Protein AF-A0A3D2X7X8-F1 (afdb_monomer)

Mean predicted aligned error: 15.93 Å

Radius of gyration: 35.83 Å; Cα contacts (8 Å, |Δi|>4): 219; chains: 1; bounding box: 96×88×86 Å

Organism: NCBI:txid66219

Sequence (261 aa):
MEHEVKQRLRQLGERILKNSSNELYLSMRFLDVPLSELNYELRMSSFYMGTDGSTIYYNPRFVIEKFAYDSVYVNRSYLHMLLHSIFRHMYLREERDEEKWNLACDIAVEYIIDGLDNKATKRLVSSRREELYERLSKELKVFTAEGIYHLLQINWLTEREIVQYSTEFLVCDHQFWNFGISKNKVKDSEDSNQEEKHDPSNKNEQADKEKSSKEQSRENQTGEEKQDRDKQETEKGNKDKGNNQEGNNETREDKTGEENS

Secondary structure (DSSP, 8-state):
-HHHHHHHHHHHHHHHHHHHHHHHHHH-GGGHHHHHH-EEEE-SS-SSEEE-SSEEEE-HHHHHHHHHH-HHHHHHHHHHHHHHHHTTTTTS-TTS-HHHHHHHHHHHHHHHHHH---TTT--PPPHHHHHHHHHHHHH-SS--HHHHHHHHHTTSS-HHHHHHHHHHH--S-GGGG--S--S-SSSSSS-----PPPP--------------------------------------------------------------

Structure (mmCIF, N/CA/C/O backbone):
data_AF-A0A3D2X7X8-F1
#
_entry.id   AF-A0A3D2X7X8-F1
#
loop_
_atom_site.group_PDB
_atom_site.id
_atom_site.type_symbol
_atom_site.label_atom_id
_atom_site.label_alt_id
_atom_site.label_comp_id
_atom_site.label_asym_id
_atom_site.label_entity_id
_atom_site.label_seq_id
_atom_site.pdbx_PDB_ins_code
_atom_site.Cartn_x
_atom_site.Cartn_y
_atom_site.Cartn_z
_atom_site.occupancy
_atom_site.B_iso_or_equiv
_atom_site.auth_seq_id
_atom_site.auth_comp_id
_atom_site.auth_asym_id
_atom_site.auth_atom_id
_atom_site.pdbx_PDB_model_num
ATOM 1 N N . MET A 1 1 ? -2.431 -2.436 34.984 1.00 68.12 1 MET A N 1
ATOM 2 C CA . MET A 1 1 ? -2.512 -1.186 34.198 1.00 68.12 1 MET A CA 1
ATOM 3 C C . MET A 1 1 ? -1.977 -1.385 32.781 1.00 68.12 1 MET A C 1
ATOM 5 O O . MET A 1 1 ? -2.749 -1.250 31.847 1.00 68.12 1 MET A O 1
ATOM 9 N N . GLU A 1 2 ? -0.719 -1.799 32.593 1.00 79.31 2 GLU A N 1
ATOM 10 C CA . GLU A 1 2 ? -0.120 -1.982 31.254 1.00 79.31 2 GLU A CA 1
ATOM 11 C C . GLU A 1 2 ? -0.852 -3.011 30.370 1.00 79.31 2 GLU A C 1
ATOM 13 O O . GLU A 1 2 ? -1.182 -2.725 29.220 1.00 79.31 2 GLU A O 1
ATOM 18 N N . HIS A 1 3 ? -1.203 -4.178 30.926 1.00 84.94 3 HIS A N 1
ATOM 19 C CA . HIS A 1 3 ? -1.980 -5.191 30.201 1.00 84.94 3 HIS A CA 1
ATOM 20 C C . HIS A 1 3 ? -3.352 -4.660 29.756 1.00 84.94 3 HIS A C 1
ATOM 22 O O . HIS A 1 3 ? -3.788 -4.913 28.640 1.00 84.94 3 HIS A O 1
ATOM 28 N N . GLU A 1 4 ? -4.016 -3.869 30.598 1.00 91.94 4 GLU A N 1
ATOM 29 C CA . GLU A 1 4 ? -5.322 -3.284 30.287 1.00 91.94 4 GLU A CA 1
ATOM 30 C C . GLU A 1 4 ? -5.229 -2.245 29.163 1.00 91.94 4 GLU A C 1
ATOM 32 O O . GLU A 1 4 ? -6.029 -2.268 28.230 1.00 91.94 4 GLU A O 1
ATOM 37 N N . VAL A 1 5 ? -4.211 -1.379 29.201 1.00 91.62 5 VAL A N 1
ATOM 38 C CA . VAL A 1 5 ? -3.943 -0.405 28.132 1.00 91.62 5 VAL A CA 1
ATOM 39 C C . VAL A 1 5 ? -3.668 -1.124 26.811 1.00 91.62 5 VAL A C 1
ATOM 41 O O . VAL A 1 5 ? -4.259 -0.776 25.791 1.00 91.62 5 VAL A O 1
ATOM 44 N N . LYS A 1 6 ? -2.839 -2.176 26.826 1.00 91.62 6 LYS A N 1
ATOM 45 C CA . LYS A 1 6 ? -2.541 -2.978 25.632 1.00 91.62 6 LYS A CA 1
ATOM 46 C C . LYS A 1 6 ? -3.797 -3.626 25.041 1.00 91.62 6 LYS A C 1
ATOM 48 O O . LYS A 1 6 ? -3.963 -3.605 23.824 1.00 91.62 6 LYS A O 1
ATOM 53 N N . GLN A 1 7 ? -4.692 -4.156 25.877 1.00 94.31 7 GLN A N 1
ATOM 54 C CA . GLN A 1 7 ? -5.962 -4.729 25.415 1.00 94.31 7 GLN A CA 1
ATOM 55 C C . GLN A 1 7 ? -6.891 -3.668 24.816 1.00 94.31 7 GLN A C 1
ATOM 57 O O . GLN A 1 7 ? -7.462 -3.892 23.752 1.00 94.31 7 GLN A O 1
ATOM 62 N N . ARG A 1 8 ? -6.994 -2.483 25.431 1.00 95.12 8 ARG A N 1
ATOM 63 C CA . ARG A 1 8 ? -7.783 -1.370 24.874 1.00 95.12 8 ARG A CA 1
ATOM 64 C C . ARG A 1 8 ? -7.244 -0.907 23.518 1.00 95.12 8 ARG A C 1
ATOM 66 O O . ARG A 1 8 ? -8.025 -0.703 22.594 1.00 95.12 8 ARG A O 1
ATOM 73 N N . LEU A 1 9 ? -5.922 -0.780 23.383 1.00 95.69 9 LEU A N 1
ATOM 74 C CA . LEU A 1 9 ? -5.274 -0.421 22.116 1.00 95.69 9 LEU A CA 1
ATOM 75 C C . LEU A 1 9 ? -5.498 -1.484 21.038 1.00 95.69 9 LEU A C 1
ATOM 77 O O . LEU A 1 9 ? -5.767 -1.135 19.889 1.00 95.69 9 LEU A O 1
ATOM 81 N N . ARG A 1 10 ? -5.435 -2.769 21.411 1.00 96.25 10 ARG A N 1
ATOM 82 C CA . ARG A 1 10 ? -5.761 -3.877 20.510 1.00 96.25 10 ARG A CA 1
ATOM 83 C C . ARG A 1 10 ? -7.191 -3.748 19.990 1.00 96.25 10 ARG A C 1
ATOM 85 O O . ARG A 1 10 ? -7.372 -3.607 18.787 1.00 96.25 10 ARG A O 1
ATOM 92 N N . GLN A 1 11 ? -8.166 -3.698 20.897 1.00 96.25 11 GLN A N 1
ATOM 93 C CA . GLN A 1 11 ? -9.588 -3.595 20.559 1.00 96.25 11 GLN A CA 1
ATOM 94 C C . GLN A 1 11 ? -9.891 -2.373 19.688 1.00 96.25 11 GLN A C 1
ATOM 96 O O . GLN A 1 11 ? -10.656 -2.471 18.733 1.00 96.25 11 GLN A O 1
ATOM 101 N N . LEU A 1 12 ? -9.306 -1.214 20.000 1.00 96.69 12 LEU A N 1
ATOM 102 C CA . LEU A 1 12 ? -9.518 -0.003 19.213 1.00 96.69 12 LEU A CA 1
ATOM 103 C C . LEU A 1 12 ? -8.926 -0.132 17.804 1.00 96.69 12 LEU A C 1
ATOM 105 O O . LEU A 1 12 ? -9.613 0.179 16.834 1.00 96.69 12 LEU A O 1
ATOM 109 N N . GLY A 1 13 ? -7.694 -0.630 17.682 1.00 96.81 13 GLY A N 1
ATOM 110 C CA . GLY A 1 13 ? -7.062 -0.848 16.381 1.00 96.81 13 GLY A CA 1
ATOM 111 C C . GLY A 1 13 ? -7.809 -1.868 15.521 1.00 96.81 13 GLY A C 1
ATOM 112 O O . GLY A 1 13 ? -8.082 -1.594 14.358 1.00 96.81 13 GLY A O 1
ATOM 113 N N . GLU A 1 14 ? -8.233 -2.995 16.098 1.00 96.81 14 GLU A N 1
ATOM 114 C CA . GLU A 1 14 ? -9.030 -4.010 15.392 1.00 96.81 14 GLU A CA 1
ATOM 115 C C . GLU A 1 14 ? -10.388 -3.457 14.943 1.00 96.81 14 GLU A C 1
ATOM 117 O O . GLU A 1 14 ? -10.832 -3.737 13.831 1.00 96.81 14 GLU A O 1
ATOM 122 N N . ARG A 1 15 ? -11.042 -2.623 15.764 1.00 97.56 15 ARG A N 1
ATOM 123 C CA . ARG A 1 15 ? -12.291 -1.949 15.377 1.00 97.56 15 ARG A CA 1
ATOM 124 C C . ARG A 1 15 ? -12.091 -0.990 14.209 1.00 97.56 15 ARG A C 1
ATOM 126 O O . ARG A 1 15 ? -12.950 -0.945 13.332 1.00 97.56 15 ARG A O 1
ATOM 133 N N . ILE A 1 16 ? -10.986 -0.244 14.194 1.00 98.06 16 ILE A N 1
ATOM 134 C CA . ILE A 1 16 ? -10.634 0.642 13.080 1.00 98.06 16 ILE A CA 1
ATOM 135 C C . ILE A 1 16 ? -10.377 -0.180 11.811 1.00 98.06 16 ILE A C 1
ATOM 137 O O . ILE A 1 16 ? -10.998 0.080 10.787 1.00 98.06 16 ILE A O 1
ATOM 141 N N . LEU A 1 17 ? -9.543 -1.221 11.883 1.00 97.31 17 LEU A N 1
ATOM 142 C CA . LEU A 1 17 ? -9.256 -2.088 10.735 1.00 97.31 17 LEU A CA 1
ATOM 143 C C . LEU A 1 17 ? -10.516 -2.779 10.207 1.00 97.31 17 LEU A C 1
ATOM 145 O O . LEU A 1 17 ? -10.712 -2.866 8.996 1.00 97.31 17 LEU A O 1
ATOM 149 N N . LYS A 1 18 ? -11.417 -3.205 11.101 1.00 96.19 18 LYS A N 1
ATOM 150 C CA . LYS A 1 18 ? -12.706 -3.774 10.703 1.00 96.19 18 LYS A CA 1
ATOM 151 C C . LYS A 1 18 ? -13.605 -2.739 10.030 1.00 96.19 18 LYS A C 1
ATOM 153 O O . LYS A 1 18 ? -14.311 -3.079 9.085 1.00 96.19 18 LYS A O 1
ATOM 158 N N . ASN A 1 19 ? -13.586 -1.490 10.493 1.00 96.50 19 ASN A N 1
ATOM 159 C CA . ASN A 1 19 ? -14.302 -0.400 9.838 1.00 96.50 19 ASN A CA 1
ATOM 160 C C . ASN A 1 19 ? -13.762 -0.157 8.420 1.00 96.50 19 ASN A C 1
ATOM 162 O O . ASN A 1 19 ? -14.559 -0.150 7.486 1.00 96.50 19 ASN A O 1
ATOM 166 N N . SER A 1 20 ? -12.438 -0.096 8.253 1.00 96.25 20 SER A N 1
ATOM 167 C CA . SER A 1 20 ? -11.798 0.011 6.939 1.00 96.25 20 SER A CA 1
ATOM 168 C C . SER A 1 20 ? -12.143 -1.159 6.019 1.00 96.25 20 SER A C 1
ATOM 170 O O . SER A 1 20 ? -12.560 -0.945 4.885 1.00 96.25 20 SER A O 1
ATOM 172 N N . SER A 1 21 ? -12.058 -2.398 6.513 1.00 95.38 21 SER A N 1
ATOM 173 C CA . SER A 1 21 ? -12.467 -3.602 5.774 1.00 95.38 21 SER A CA 1
ATOM 174 C C . SER A 1 21 ? -13.931 -3.515 5.311 1.00 95.38 21 SER A C 1
ATOM 176 O O . SER A 1 21 ? -14.229 -3.782 4.148 1.00 95.38 21 SER A O 1
ATOM 178 N N . ASN A 1 22 ? -14.843 -3.060 6.177 1.00 94.50 22 ASN A N 1
ATOM 179 C CA . ASN A 1 22 ? -16.256 -2.898 5.829 1.00 94.50 22 ASN A CA 1
ATOM 180 C C . ASN A 1 22 ? -16.486 -1.791 4.782 1.00 94.50 22 ASN A C 1
ATOM 182 O O . ASN A 1 22 ? -17.305 -1.965 3.883 1.00 94.50 22 ASN A O 1
ATOM 186 N N . GLU A 1 23 ? -15.793 -0.655 4.881 1.00 95.19 23 GLU A N 1
ATOM 187 C CA . GLU A 1 23 ? -15.917 0.444 3.915 1.00 95.19 23 GLU A CA 1
ATOM 188 C C . GLU A 1 23 ? -15.377 0.045 2.531 1.00 95.19 23 GLU A C 1
ATOM 190 O O . GLU A 1 23 ? -16.010 0.298 1.500 1.00 95.19 23 GLU A O 1
ATOM 195 N N . LEU A 1 24 ? -14.244 -0.664 2.503 1.00 95.44 24 LEU A N 1
ATOM 196 C CA . LEU A 1 24 ? -13.698 -1.255 1.283 1.00 95.44 24 LEU A CA 1
ATOM 197 C C . LEU A 1 24 ? -14.658 -2.292 0.692 1.00 95.44 24 LEU A C 1
ATOM 199 O O . LEU A 1 24 ? -14.912 -2.256 -0.505 1.00 95.44 24 LEU A O 1
ATOM 203 N N . TYR A 1 25 ? -15.265 -3.152 1.512 1.00 92.81 25 TYR A N 1
ATOM 204 C CA . TYR A 1 25 ? -16.262 -4.126 1.056 1.00 92.81 25 TYR A CA 1
ATOM 205 C C . TYR A 1 25 ? -17.484 -3.457 0.409 1.00 92.81 25 TYR A C 1
ATOM 207 O O . TYR A 1 25 ? -17.938 -3.881 -0.655 1.00 92.81 25 TYR A O 1
ATOM 215 N N . LEU A 1 26 ? -18.009 -2.388 1.019 1.00 91.56 26 LEU A N 1
ATOM 216 C CA . LEU A 1 26 ? -19.158 -1.653 0.480 1.00 91.56 26 LEU A CA 1
ATOM 217 C C . LEU A 1 26 ? -18.834 -0.941 -0.838 1.00 91.56 26 LEU A C 1
ATOM 219 O O . LEU A 1 26 ? -19.711 -0.806 -1.690 1.00 91.56 26 LEU A O 1
ATOM 223 N N . SER A 1 27 ? -17.592 -0.488 -1.006 1.00 89.81 27 SER A N 1
ATOM 224 C CA . SER A 1 27 ? -17.158 0.248 -2.195 1.00 89.81 27 SER A CA 1
ATOM 225 C C . SER A 1 27 ? -16.590 -0.649 -3.307 1.00 89.81 27 SER A C 1
ATOM 227 O O . SER A 1 27 ? -16.622 -0.265 -4.473 1.00 89.81 27 SER A O 1
ATOM 229 N N . MET A 1 28 ? -16.113 -1.854 -2.975 1.00 91.06 28 MET A N 1
ATOM 230 C CA . MET A 1 28 ? -15.473 -2.819 -3.881 1.00 91.06 28 MET A CA 1
ATOM 231 C C . MET A 1 28 ? -15.922 -4.246 -3.552 1.00 91.06 28 MET A C 1
ATOM 233 O O . MET A 1 28 ? -15.158 -5.075 -3.061 1.00 91.06 28 MET A O 1
ATOM 237 N N . ARG A 1 29 ? -17.185 -4.555 -3.859 1.00 85.94 29 ARG A N 1
ATOM 238 C CA . ARG A 1 29 ? -17.828 -5.827 -3.483 1.00 85.94 29 ARG A CA 1
ATOM 239 C C . ARG A 1 29 ? -17.122 -7.090 -4.001 1.00 85.94 29 ARG A C 1
ATOM 241 O O . ARG A 1 29 ? -17.288 -8.148 -3.415 1.00 85.94 29 ARG A O 1
ATOM 248 N N . PHE A 1 30 ? -16.338 -6.992 -5.073 1.00 86.75 30 PHE A N 1
ATOM 249 C CA . PHE A 1 30 ? -15.564 -8.115 -5.620 1.00 86.75 30 PHE A CA 1
ATOM 250 C C . PHE A 1 30 ? -14.356 -8.520 -4.753 1.00 86.75 30 PHE A C 1
ATOM 252 O O . PHE A 1 30 ? -13.712 -9.522 -5.046 1.00 86.75 30 PHE A O 1
ATOM 259 N N . LEU A 1 31 ? -14.032 -7.749 -3.708 1.00 88.75 31 LEU A N 1
ATOM 260 C CA . LEU A 1 31 ? -12.978 -8.058 -2.738 1.00 88.75 31 LEU A CA 1
ATOM 261 C C . LEU A 1 31 ? -13.525 -8.727 -1.465 1.00 88.75 31 LEU A C 1
ATOM 263 O O . LEU A 1 31 ? -12.828 -8.777 -0.458 1.00 88.75 31 LEU A O 1
ATOM 267 N N . ASP A 1 32 ? -14.758 -9.231 -1.474 1.00 84.31 32 ASP A N 1
ATOM 268 C CA . ASP A 1 32 ? -15.435 -9.769 -0.290 1.00 84.31 32 ASP A CA 1
ATOM 269 C C . ASP A 1 32 ? -14.688 -10.915 0.402 1.00 84.31 32 ASP A C 1
ATOM 271 O O . ASP A 1 32 ? -14.416 -10.833 1.601 1.00 84.31 32 ASP A O 1
ATOM 275 N N . VAL A 1 33 ? -14.312 -11.942 -0.357 1.00 85.88 33 VAL A N 1
ATOM 276 C CA . VAL A 1 33 ? -13.530 -13.079 0.128 1.00 85.88 33 VAL A CA 1
ATOM 277 C C . VAL A 1 33 ? -12.173 -12.610 0.661 1.00 85.88 33 VAL A C 1
ATOM 279 O O . VAL A 1 33 ? -11.939 -12.791 1.858 1.00 85.88 33 VAL A O 1
ATOM 282 N N . PRO A 1 34 ? -11.305 -11.936 -0.124 1.00 84.81 34 PRO A N 1
ATOM 283 C CA . PRO A 1 34 ? -9.969 -11.588 0.357 1.00 84.81 34 PRO A CA 1
ATOM 284 C C . PRO A 1 34 ? -9.989 -10.591 1.533 1.00 84.81 34 PRO A C 1
ATOM 286 O O . PRO A 1 34 ? -9.147 -10.682 2.423 1.00 84.81 34 PRO A O 1
ATOM 289 N N . LEU A 1 35 ? -10.972 -9.683 1.621 1.00 84.75 35 LEU A N 1
ATOM 290 C CA . LEU A 1 35 ? -11.136 -8.792 2.783 1.00 84.75 35 LEU A CA 1
ATOM 291 C C . LEU A 1 35 ? -11.503 -9.541 4.076 1.00 84.75 35 LEU A C 1
ATOM 293 O O . LEU A 1 35 ? -11.280 -9.014 5.168 1.00 84.75 35 LEU A O 1
ATOM 297 N N . SER A 1 36 ? -12.104 -10.729 3.967 1.00 82.00 36 SER A N 1
ATOM 298 C CA . SER A 1 36 ? -12.557 -11.526 5.111 1.00 82.00 36 SER A CA 1
ATOM 299 C C . SER A 1 36 ? -11.486 -12.457 5.690 1.00 82.00 36 SER A C 1
ATOM 301 O O . SER A 1 36 ? -11.636 -12.907 6.824 1.00 82.00 36 SER A O 1
ATOM 303 N N . GLU A 1 37 ? -10.408 -12.713 4.946 1.00 86.62 37 GLU A N 1
ATOM 304 C CA . GLU A 1 37 ? -9.380 -13.700 5.306 1.00 86.62 37 GLU A CA 1
ATOM 305 C C . GLU A 1 37 ? -8.231 -13.122 6.148 1.00 86.62 37 GLU A C 1
ATOM 307 O O . GLU A 1 37 ? -7.510 -13.875 6.805 1.00 86.62 37 GLU A O 1
ATOM 312 N N . LEU A 1 38 ? -8.060 -11.795 6.169 1.00 90.00 38 LEU A N 1
ATOM 313 C CA . LEU A 1 38 ? -6.944 -11.161 6.873 1.00 90.00 38 LEU A CA 1
ATOM 314 C C . LEU A 1 38 ? -7.173 -11.084 8.388 1.00 90.00 38 LEU A C 1
ATOM 316 O O . LEU A 1 38 ? -8.102 -10.429 8.869 1.00 90.00 38 LEU A O 1
ATOM 320 N N . ASN A 1 39 ? -6.253 -11.682 9.144 1.00 94.62 39 ASN A N 1
ATOM 321 C CA . ASN A 1 39 ? -6.178 -11.557 10.600 1.00 94.62 39 ASN A CA 1
ATOM 322 C C . ASN A 1 39 ? -5.530 -10.231 11.009 1.00 94.62 39 ASN A C 1
ATOM 324 O O . ASN A 1 39 ? -4.821 -9.613 10.218 1.00 94.62 39 ASN A O 1
ATOM 328 N N . TYR A 1 40 ? -5.717 -9.802 12.259 1.00 96.50 40 TYR A N 1
ATOM 329 C CA . TYR A 1 40 ? -5.083 -8.592 12.791 1.00 96.50 40 TYR A CA 1
ATOM 330 C C . TYR A 1 40 ? -4.183 -8.934 13.971 1.00 96.50 40 TYR A C 1
ATOM 332 O O . TYR A 1 40 ? -4.598 -9.629 14.898 1.00 96.50 40 TYR A O 1
ATOM 340 N N . GLU A 1 41 ? -2.965 -8.395 13.977 1.00 95.94 41 GLU A N 1
ATOM 341 C CA . GLU A 1 41 ? -2.061 -8.563 15.104 1.00 95.94 41 GLU A CA 1
ATOM 342 C C . GLU A 1 41 ? -1.351 -7.263 15.492 1.00 95.94 41 GLU A C 1
ATOM 344 O O . GLU A 1 41 ? -0.668 -6.607 14.707 1.00 95.94 41 GLU A O 1
ATOM 349 N N . LEU A 1 42 ? -1.484 -6.904 16.769 1.00 95.12 42 LEU A N 1
ATOM 350 C CA . LEU A 1 42 ? -0.837 -5.728 17.335 1.00 95.12 42 LEU A CA 1
ATOM 351 C C . LEU A 1 42 ? 0.695 -5.898 17.357 1.00 95.12 42 LEU A C 1
ATOM 353 O O . LEU A 1 42 ? 1.226 -6.851 17.941 1.00 95.12 42 LEU A O 1
ATOM 357 N N . ARG A 1 43 ? 1.413 -4.917 16.799 1.00 94.44 43 ARG A N 1
ATOM 358 C CA . ARG A 1 43 ? 2.882 -4.808 16.799 1.00 94.44 43 ARG A CA 1
ATOM 359 C C . ARG A 1 43 ? 3.315 -3.412 17.240 1.00 94.44 43 ARG A C 1
ATOM 361 O O . ARG A 1 43 ? 3.197 -2.450 16.495 1.00 94.44 43 ARG A O 1
ATOM 368 N N . MET A 1 44 ? 3.861 -3.306 18.452 1.00 88.88 44 MET A N 1
ATOM 369 C CA . MET A 1 44 ? 4.371 -2.025 18.974 1.00 88.88 44 MET A CA 1
ATOM 370 C C . MET A 1 44 ? 5.739 -1.633 18.400 1.00 88.88 44 MET A C 1
ATOM 372 O O . MET A 1 44 ? 6.120 -0.473 18.497 1.00 88.88 44 MET A O 1
ATOM 376 N N . SER A 1 45 ? 6.487 -2.593 17.849 1.00 87.38 45 SER A N 1
ATOM 377 C CA . SER A 1 45 ? 7.856 -2.396 17.357 1.00 87.38 45 SER A CA 1
ATOM 378 C C . SER A 1 45 ? 7.940 -1.817 15.943 1.00 87.38 45 SER A C 1
ATOM 380 O O . SER A 1 45 ? 8.988 -1.298 15.580 1.00 87.38 45 SER A O 1
ATOM 382 N N . SER A 1 46 ? 6.869 -1.909 15.148 1.00 86.69 46 SER A N 1
ATOM 383 C CA . SER A 1 46 ? 6.789 -1.262 13.831 1.00 86.69 46 SER A CA 1
ATOM 384 C C . SER A 1 46 ? 6.235 0.152 13.985 1.00 86.69 46 SER A C 1
ATOM 386 O O . SER A 1 46 ? 5.465 0.415 14.907 1.00 86.69 46 SER A O 1
ATOM 388 N N . PHE A 1 47 ? 6.607 1.064 13.092 1.00 87.00 47 PHE A N 1
ATOM 389 C CA . PHE A 1 47 ? 6.031 2.411 13.033 1.00 87.00 47 PHE A CA 1
ATOM 390 C C . PHE A 1 47 ? 4.778 2.495 12.150 1.00 87.00 47 PHE A C 1
ATOM 392 O O . PHE A 1 47 ? 4.031 3.464 12.263 1.00 87.00 47 PHE A O 1
ATOM 399 N N . TYR A 1 48 ? 4.532 1.488 11.310 1.00 90.88 48 TYR A N 1
ATOM 400 C CA . TYR A 1 48 ? 3.490 1.488 10.283 1.00 90.88 48 TYR A CA 1
ATOM 401 C C . TYR A 1 48 ? 2.574 0.260 10.423 1.00 90.88 48 TYR A C 1
ATOM 403 O O . TYR A 1 48 ? 2.597 -0.464 11.424 1.00 90.88 48 TYR A O 1
ATOM 411 N N . MET A 1 49 ? 1.712 0.059 9.428 1.00 95.88 49 MET A N 1
ATOM 412 C CA . MET A 1 49 ? 1.066 -1.228 9.183 1.00 95.88 49 MET A CA 1
ATOM 413 C C . MET A 1 49 ? 1.886 -2.031 8.178 1.00 95.88 49 MET A C 1
ATOM 415 O O . MET A 1 49 ? 2.547 -1.443 7.333 1.00 95.88 49 MET A O 1
ATOM 419 N N . GLY A 1 50 ? 1.807 -3.353 8.228 1.00 95.75 50 GLY A N 1
ATOM 420 C CA . GLY A 1 50 ? 2.395 -4.239 7.229 1.00 95.75 50 GLY A CA 1
ATOM 421 C C . GLY A 1 50 ? 1.678 -5.580 7.201 1.00 95.75 50 GLY A C 1
ATOM 422 O O . GLY A 1 50 ? 0.805 -5.844 8.029 1.00 95.75 50 GLY A O 1
ATOM 423 N N . THR A 1 51 ? 2.020 -6.435 6.244 1.00 95.50 51 THR A N 1
ATOM 424 C CA . THR A 1 51 ? 1.356 -7.733 6.096 1.00 95.50 51 THR A CA 1
ATOM 425 C C . THR A 1 51 ? 2.305 -8.825 5.635 1.00 95.50 51 THR A C 1
ATOM 427 O O . THR A 1 51 ? 3.266 -8.560 4.920 1.00 95.50 51 THR A O 1
ATOM 430 N N . ASP A 1 52 ? 2.002 -10.056 6.033 1.00 93.88 52 ASP A N 1
ATOM 431 C CA . ASP A 1 52 ? 2.619 -11.290 5.542 1.00 93.88 52 ASP A CA 1
ATOM 432 C C . ASP A 1 52 ? 1.714 -12.043 4.538 1.00 93.88 52 ASP A C 1
ATOM 434 O O . ASP A 1 52 ? 1.955 -13.203 4.210 1.00 93.88 52 ASP A O 1
ATOM 438 N N . GLY A 1 53 ? 0.645 -11.402 4.064 1.00 92.00 53 GLY A N 1
ATOM 439 C CA . GLY A 1 53 ? -0.318 -11.999 3.141 1.00 92.00 53 GLY A CA 1
ATOM 440 C C . GLY A 1 53 ? -1.511 -12.671 3.821 1.00 92.00 53 GLY A C 1
ATOM 441 O O . GLY A 1 53 ? -2.515 -12.919 3.164 1.00 92.00 53 GLY A O 1
ATOM 442 N N . SER A 1 54 ? -1.428 -12.957 5.125 1.00 92.06 54 SER A N 1
ATOM 443 C CA . SER A 1 54 ? -2.508 -13.582 5.914 1.00 92.06 54 SER A CA 1
ATOM 444 C C . SER A 1 54 ? -2.907 -12.759 7.143 1.00 92.06 54 SER A C 1
ATOM 446 O O . SER A 1 54 ? -4.031 -12.857 7.637 1.00 92.06 54 SER A O 1
ATOM 448 N N . THR A 1 55 ? -1.988 -11.945 7.654 1.00 95.00 55 THR A N 1
ATOM 449 C CA . THR A 1 55 ? -2.154 -11.115 8.844 1.00 95.00 55 THR A CA 1
ATOM 450 C C . THR A 1 55 ? -1.729 -9.688 8.529 1.00 95.00 55 THR A C 1
ATOM 452 O O . THR A 1 55 ? -0.685 -9.451 7.922 1.00 95.00 55 THR A O 1
ATOM 455 N N . ILE A 1 56 ? -2.532 -8.717 8.959 1.00 96.38 56 ILE A N 1
ATOM 456 C CA . ILE A 1 56 ? -2.136 -7.315 9.059 1.00 96.38 56 ILE A CA 1
ATOM 457 C C . ILE A 1 56 ? -1.530 -7.099 10.441 1.00 96.38 56 ILE A C 1
ATOM 459 O O . ILE A 1 56 ? -2.201 -7.166 11.475 1.00 96.38 56 ILE A O 1
ATOM 463 N N . TYR A 1 57 ? -0.247 -6.786 10.435 1.00 96.69 57 TYR A N 1
ATOM 464 C CA . TYR A 1 57 ? 0.490 -6.311 11.584 1.00 96.69 57 TYR A CA 1
ATOM 465 C C . TYR A 1 57 ? 0.332 -4.804 11.685 1.00 96.69 57 TYR A C 1
ATOM 467 O O . TYR A 1 57 ? 0.583 -4.088 10.717 1.00 96.69 57 TYR A O 1
ATOM 475 N N . TYR A 1 58 ? -0.071 -4.300 12.846 1.00 97.06 58 TYR A N 1
ATOM 476 C CA . TYR A 1 58 ? -0.331 -2.872 12.984 1.00 97.06 58 TYR A CA 1
ATOM 477 C C . TYR A 1 58 ? 0.228 -2.286 14.273 1.00 97.06 58 TYR A C 1
ATOM 479 O O . TYR A 1 58 ? 0.082 -2.849 15.365 1.00 97.06 58 TYR A O 1
ATOM 487 N N . ASN A 1 59 ? 0.806 -1.092 14.150 1.00 95.69 59 ASN A N 1
ATOM 488 C CA . ASN A 1 59 ? 1.025 -0.226 15.293 1.00 95.69 59 ASN A CA 1
ATOM 489 C C . ASN A 1 59 ? -0.286 0.504 15.648 1.00 95.69 59 ASN A C 1
ATOM 491 O O . ASN A 1 59 ? -0.824 1.242 14.817 1.00 95.69 59 ASN A O 1
ATOM 495 N N . PRO A 1 60 ? -0.816 0.349 16.876 1.00 94.62 60 PRO A N 1
ATOM 496 C CA . PRO A 1 60 ? -2.089 0.957 17.249 1.00 94.62 60 PRO A CA 1
ATOM 497 C C . PRO A 1 60 ? -2.033 2.486 17.231 1.00 94.62 60 PRO A C 1
ATOM 499 O O . PRO A 1 60 ? -3.017 3.113 16.855 1.00 94.62 60 PRO A O 1
ATOM 502 N N . ARG A 1 61 ? -0.895 3.097 17.584 1.00 94.25 61 ARG A N 1
ATOM 503 C CA . ARG A 1 61 ? -0.726 4.552 17.525 1.00 94.25 61 ARG A CA 1
ATOM 504 C C . ARG A 1 61 ? -0.869 5.050 16.091 1.00 94.25 61 ARG A C 1
ATOM 506 O O . ARG A 1 61 ? -1.652 5.961 15.857 1.00 94.25 61 ARG A O 1
ATOM 513 N N . PHE A 1 62 ? -0.178 4.408 15.150 1.00 95.06 62 PHE A N 1
ATOM 514 C CA . PHE A 1 62 ? -0.251 4.760 13.733 1.00 95.06 62 PHE A CA 1
ATOM 515 C C . PHE A 1 62 ? -1.688 4.684 13.205 1.00 95.06 62 PHE A C 1
ATOM 517 O O . PHE A 1 62 ? -2.190 5.651 12.636 1.00 95.06 62 PHE A O 1
ATOM 524 N N . VAL A 1 63 ? -2.371 3.559 13.439 1.00 96.88 63 VAL A N 1
ATOM 525 C CA . VAL A 1 63 ? -3.744 3.346 12.955 1.00 96.88 63 VAL A CA 1
ATOM 526 C C . VAL A 1 63 ? -4.712 4.370 13.548 1.00 96.88 63 VAL A C 1
ATOM 528 O O . VAL A 1 63 ? -5.514 4.939 12.814 1.00 96.88 63 VAL A O 1
ATOM 531 N N . ILE A 1 64 ? -4.615 4.644 14.852 1.00 96.94 64 ILE A N 1
ATOM 532 C CA . ILE A 1 64 ? -5.473 5.622 15.534 1.00 96.94 64 ILE A CA 1
ATOM 533 C C . ILE A 1 64 ? -5.221 7.035 15.002 1.00 96.94 64 ILE A C 1
ATOM 535 O O . ILE A 1 64 ? -6.177 7.730 14.670 1.00 96.94 64 ILE A O 1
ATOM 539 N N . GLU A 1 65 ? -3.959 7.462 14.903 1.00 96.69 65 GLU A N 1
ATOM 540 C CA . GLU A 1 65 ? -3.604 8.803 14.424 1.00 96.69 65 GLU A CA 1
ATOM 541 C C . GLU A 1 65 ? -4.049 9.017 12.971 1.00 96.69 65 GLU A C 1
ATOM 543 O O . GLU A 1 65 ? -4.631 10.054 12.654 1.00 96.69 65 GLU A O 1
ATOM 548 N N . LYS A 1 66 ? -3.833 8.029 12.091 1.00 97.19 66 LYS A N 1
ATOM 549 C CA . LYS A 1 66 ? -4.266 8.113 10.690 1.00 97.19 66 LYS A CA 1
ATOM 550 C C . LYS A 1 66 ? -5.779 8.120 10.558 1.00 97.19 66 LYS A C 1
ATOM 552 O O . LYS A 1 66 ? -6.296 8.971 9.849 1.00 97.19 66 LYS A O 1
ATOM 557 N N . PHE A 1 67 ? -6.480 7.239 11.267 1.00 97.25 67 PHE A N 1
ATOM 558 C CA . PHE A 1 67 ? -7.939 7.190 11.218 1.00 97.25 67 PHE A CA 1
ATOM 559 C C . PHE A 1 67 ? -8.588 8.463 11.768 1.00 97.25 67 PHE A C 1
ATOM 561 O O . PHE A 1 67 ? -9.576 8.937 11.217 1.00 97.25 67 PHE A O 1
ATOM 568 N N . ALA A 1 68 ? -8.028 9.031 12.841 1.00 97.31 68 ALA A N 1
ATOM 569 C CA . ALA A 1 68 ? -8.502 10.288 13.410 1.00 97.31 68 ALA A CA 1
ATOM 570 C C . ALA A 1 68 ? -8.254 11.487 12.483 1.00 97.31 68 ALA A C 1
ATOM 572 O O . ALA A 1 68 ? -9.011 12.454 12.534 1.00 97.31 68 ALA A O 1
ATOM 573 N N . TYR A 1 69 ? -7.199 11.434 11.663 1.00 97.06 69 TYR A N 1
ATOM 574 C CA . TYR A 1 69 ? -6.945 12.435 10.633 1.00 97.06 69 TYR A CA 1
ATOM 575 C C . TYR A 1 69 ? -7.936 12.300 9.471 1.00 97.06 69 TYR A C 1
ATOM 577 O O . TYR A 1 69 ? -8.640 13.258 9.168 1.00 97.06 69 TYR A O 1
ATOM 585 N N . ASP A 1 70 ? -7.994 11.119 8.848 1.00 96.75 70 ASP A N 1
ATOM 586 C CA . ASP A 1 70 ? -8.954 10.761 7.800 1.00 96.75 70 ASP A CA 1
ATOM 587 C C . ASP A 1 70 ? -8.923 9.231 7.575 1.00 96.75 70 ASP A C 1
ATOM 589 O O . ASP A 1 70 ? -7.853 8.640 7.369 1.00 96.75 70 ASP A O 1
ATOM 593 N N . SER A 1 71 ? -10.090 8.572 7.587 1.00 96.31 71 SER A N 1
ATOM 594 C CA . SER A 1 71 ? -10.204 7.117 7.408 1.00 96.31 71 SER A CA 1
ATOM 595 C C . SER A 1 71 ? -9.607 6.630 6.085 1.00 96.31 71 SER A C 1
ATOM 597 O O . SER A 1 71 ? -9.081 5.513 6.037 1.00 96.31 71 SER A O 1
ATOM 599 N N . VAL A 1 72 ? -9.573 7.480 5.050 1.00 96.94 72 VAL A N 1
ATOM 600 C CA . VAL A 1 72 ? -9.000 7.171 3.730 1.00 96.94 72 VAL A CA 1
ATOM 601 C C . VAL A 1 72 ? -7.553 6.676 3.826 1.00 96.94 72 VAL A C 1
ATOM 603 O O . VAL A 1 72 ? -7.146 5.813 3.048 1.00 96.94 72 VAL A O 1
ATOM 606 N N . TYR A 1 73 ? -6.761 7.147 4.796 1.00 97.00 73 TYR A N 1
ATOM 607 C CA . TYR A 1 73 ? -5.374 6.690 4.960 1.00 97.00 73 TYR A CA 1
ATOM 608 C C . TYR A 1 73 ? -5.288 5.237 5.417 1.00 97.00 73 TYR A C 1
ATOM 610 O O . TYR A 1 73 ? -4.441 4.484 4.929 1.00 97.00 73 TYR A O 1
ATOM 618 N N . VAL A 1 74 ? -6.159 4.832 6.342 1.00 97.81 74 VAL A N 1
ATOM 619 C CA . VAL A 1 74 ? -6.194 3.449 6.827 1.00 97.81 74 VAL A CA 1
ATOM 620 C C . VAL A 1 74 ? -6.800 2.544 5.762 1.00 97.81 74 VAL A C 1
ATOM 622 O O . VAL A 1 74 ? -6.227 1.501 5.468 1.00 97.81 74 VAL A O 1
ATOM 625 N N . ASN A 1 75 ? -7.880 2.983 5.113 1.00 97.69 75 ASN A N 1
ATOM 626 C CA . ASN A 1 75 ? -8.521 2.263 4.014 1.00 97.69 75 ASN A CA 1
ATOM 627 C C . ASN A 1 75 ? -7.549 2.003 2.862 1.00 97.69 75 ASN A C 1
ATOM 629 O O . ASN A 1 75 ? -7.427 0.875 2.391 1.00 97.69 75 ASN A O 1
ATOM 633 N N . ARG A 1 76 ? -6.813 3.033 2.432 1.00 97.31 76 ARG A N 1
ATOM 634 C CA . ARG A 1 76 ? -5.812 2.900 1.374 1.00 97.31 76 ARG A CA 1
ATOM 635 C C . ARG A 1 76 ? -4.689 1.953 1.772 1.00 97.31 76 ARG A C 1
ATOM 637 O O . ARG A 1 76 ? -4.345 1.085 0.984 1.00 97.31 76 ARG A O 1
ATOM 644 N N . SER A 1 77 ? -4.160 2.082 2.988 1.00 97.31 77 SER A N 1
ATOM 645 C CA . SER A 1 77 ? -3.104 1.184 3.474 1.00 97.31 77 SER A CA 1
ATOM 646 C C . SER A 1 77 ? -3.585 -0.266 3.553 1.00 97.31 77 SER A C 1
ATOM 648 O O . SER A 1 77 ? -2.8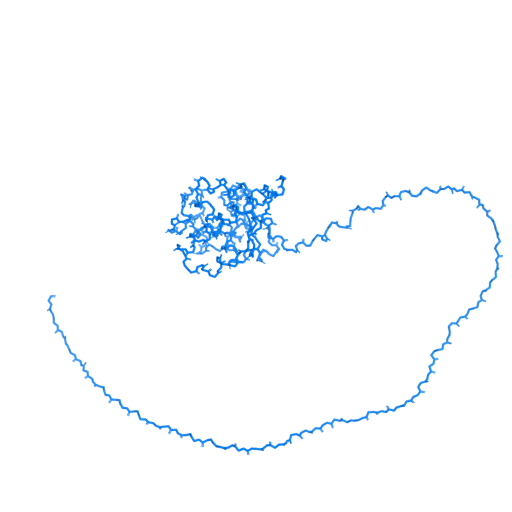47 -1.186 3.214 1.00 97.31 77 SER A O 1
ATOM 650 N N . TYR A 1 78 ? -4.840 -0.475 3.959 1.00 97.62 78 TYR A N 1
ATOM 651 C CA . TYR A 1 78 ? -5.470 -1.789 3.970 1.00 97.62 78 TYR A CA 1
ATOM 652 C C . TYR A 1 78 ? -5.564 -2.357 2.551 1.00 97.62 78 TYR A C 1
ATOM 654 O O . TYR A 1 78 ? -5.111 -3.474 2.315 1.00 97.62 78 TYR A O 1
ATOM 662 N N . LEU A 1 79 ? -6.115 -1.595 1.599 1.00 97.62 79 LEU A N 1
ATOM 663 C CA . LEU A 1 79 ? -6.228 -2.035 0.207 1.00 97.62 79 LEU A CA 1
ATOM 664 C C . LEU A 1 79 ? -4.853 -2.317 -0.408 1.00 97.62 79 LEU A C 1
ATOM 666 O O . LEU A 1 79 ? -4.692 -3.312 -1.102 1.00 97.62 79 LEU A O 1
ATOM 670 N N . HIS A 1 80 ? -3.864 -1.477 -0.120 1.00 97.75 80 HIS A N 1
ATOM 671 C CA . HIS A 1 80 ? -2.483 -1.660 -0.548 1.00 97.75 80 HIS A CA 1
ATOM 672 C C . HIS A 1 80 ? -1.932 -3.015 -0.078 1.00 97.75 80 HIS A C 1
ATOM 674 O O . HIS A 1 80 ? -1.548 -3.847 -0.898 1.00 97.75 80 HIS A O 1
ATOM 680 N N . MET A 1 81 ? -2.005 -3.306 1.226 1.00 97.31 81 MET A N 1
ATOM 681 C CA . MET A 1 81 ? -1.594 -4.602 1.789 1.00 97.31 81 MET A CA 1
ATOM 682 C C . MET A 1 81 ? -2.385 -5.783 1.202 1.00 97.31 81 MET A C 1
ATOM 684 O O . MET A 1 81 ? -1.817 -6.840 0.913 1.00 97.31 81 MET A O 1
ATOM 688 N N . LEU A 1 82 ? -3.690 -5.608 0.979 1.00 96.62 82 LEU A N 1
ATOM 689 C CA . LEU A 1 82 ? -4.532 -6.618 0.341 1.00 96.62 82 LEU A CA 1
ATOM 690 C C . LEU A 1 82 ? -4.063 -6.917 -1.089 1.00 96.62 82 LEU A C 1
ATOM 692 O O . LEU A 1 82 ? -3.963 -8.080 -1.467 1.00 96.62 82 LEU A O 1
ATOM 696 N N . LEU A 1 83 ? -3.736 -5.888 -1.874 1.00 96.94 83 LEU A N 1
ATOM 697 C CA . LEU A 1 83 ? -3.242 -6.050 -3.241 1.00 96.94 83 LEU A CA 1
ATOM 698 C C . LEU A 1 83 ? -1.864 -6.718 -3.275 1.00 96.94 83 LEU A C 1
ATOM 700 O O . LEU A 1 83 ? -1.668 -7.607 -4.099 1.00 96.94 83 LEU A O 1
ATOM 704 N N . HIS A 1 84 ? -0.952 -6.408 -2.344 1.00 96.81 84 HIS A N 1
ATOM 705 C CA . HIS A 1 84 ? 0.291 -7.185 -2.202 1.00 96.81 84 HIS A CA 1
ATOM 706 C C . HIS A 1 84 ? 0.023 -8.672 -1.963 1.00 96.81 84 HIS A C 1
ATOM 708 O O . HIS A 1 84 ? 0.719 -9.518 -2.524 1.00 96.81 84 HIS A O 1
ATOM 714 N N . SER A 1 85 ? -1.001 -8.984 -1.165 1.00 94.81 85 SER A N 1
ATOM 715 C CA . SER A 1 85 ? -1.406 -10.358 -0.853 1.00 94.81 85 SER A CA 1
ATOM 716 C C . SER A 1 85 ? -1.997 -11.060 -2.082 1.00 94.81 85 SER A C 1
ATOM 718 O O . SER A 1 85 ? -1.592 -12.173 -2.418 1.00 94.81 85 SER A O 1
ATOM 720 N N . ILE A 1 86 ? -2.897 -10.386 -2.808 1.00 94.81 86 ILE A N 1
ATOM 721 C CA . ILE A 1 86 ? -3.529 -10.894 -4.037 1.00 94.81 86 ILE A CA 1
ATOM 722 C C . ILE A 1 86 ? -2.483 -11.135 -5.132 1.00 94.81 86 ILE A C 1
ATOM 724 O O . ILE A 1 86 ? -2.490 -12.189 -5.769 1.00 94.81 86 ILE A O 1
ATOM 728 N N . PHE A 1 87 ? -1.558 -10.194 -5.325 1.00 95.50 87 PHE A N 1
ATOM 729 C CA . PHE A 1 87 ? -0.475 -10.313 -6.304 1.00 95.50 87 PHE A CA 1
ATOM 730 C C . PHE A 1 87 ? 0.701 -11.159 -5.811 1.00 95.50 87 PHE A C 1
ATOM 732 O O . PHE A 1 87 ? 1.630 -11.416 -6.571 1.00 95.50 87 PHE A O 1
ATOM 739 N N . ARG A 1 88 ? 0.660 -11.634 -4.559 1.00 93.94 88 ARG A N 1
ATOM 740 C CA . ARG A 1 88 ? 1.684 -12.496 -3.951 1.00 93.94 88 ARG A CA 1
ATOM 741 C C . ARG A 1 88 ? 3.091 -11.894 -3.981 1.00 93.94 88 ARG A C 1
ATOM 743 O O . ARG A 1 88 ? 4.079 -12.629 -3.994 1.00 93.94 88 ARG A O 1
ATOM 750 N N . HIS A 1 89 ? 3.192 -10.567 -3.937 1.00 95.44 89 HIS A N 1
ATOM 751 C CA . HIS A 1 89 ? 4.457 -9.834 -4.043 1.00 95.44 89 HIS A CA 1
ATOM 752 C C . HIS A 1 89 ? 5.498 -10.285 -3.007 1.00 95.44 89 HIS A C 1
ATOM 754 O O . HIS A 1 89 ? 6.681 -10.410 -3.329 1.00 95.44 89 HIS A O 1
ATOM 760 N N . MET A 1 90 ? 5.057 -10.621 -1.791 1.00 92.00 90 MET A N 1
ATOM 761 C CA . MET A 1 90 ? 5.945 -11.099 -0.731 1.00 92.00 90 MET A CA 1
ATOM 762 C C . MET A 1 90 ? 6.568 -12.480 -0.998 1.00 92.00 90 MET A C 1
ATOM 764 O O . MET A 1 90 ? 7.636 -12.776 -0.471 1.00 92.00 90 MET A O 1
ATOM 768 N N . TYR A 1 91 ? 5.937 -13.323 -1.821 1.00 89.44 91 TYR A N 1
ATOM 769 C CA . TYR A 1 91 ? 6.430 -14.670 -2.139 1.00 89.44 91 TYR A CA 1
ATOM 770 C C . TYR A 1 91 ? 7.264 -14.709 -3.423 1.00 89.44 91 TYR A C 1
ATOM 772 O O . TYR A 1 91 ? 8.024 -15.651 -3.630 1.00 89.44 91 TYR A O 1
ATOM 780 N N . LEU A 1 92 ? 7.133 -13.689 -4.275 1.00 88.88 92 LEU A N 1
ATOM 781 C CA . LEU A 1 92 ? 7.782 -13.611 -5.584 1.00 88.88 92 LEU A CA 1
ATOM 782 C C . LEU A 1 92 ? 9.114 -12.848 -5.568 1.00 88.88 92 LEU A C 1
ATOM 784 O O . LEU A 1 92 ? 9.728 -12.687 -6.617 1.00 88.88 92 LEU A O 1
ATOM 788 N N . ARG A 1 93 ? 9.599 -12.394 -4.403 1.00 88.62 93 ARG A N 1
ATOM 789 C CA . ARG A 1 93 ? 10.890 -11.689 -4.323 1.00 88.62 93 ARG A CA 1
ATOM 790 C C . ARG A 1 93 ? 12.055 -12.569 -4.783 1.00 88.62 93 ARG A C 1
ATOM 792 O O . ARG A 1 93 ? 12.883 -12.111 -5.565 1.00 88.62 93 ARG A O 1
ATOM 799 N N . GLU A 1 94 ? 12.097 -13.832 -4.359 1.00 86.38 94 GLU A N 1
ATOM 800 C CA . GLU A 1 94 ? 13.210 -14.759 -4.635 1.00 86.38 94 GLU A CA 1
ATOM 801 C C . GLU A 1 94 ? 14.571 -14.128 -4.251 1.00 86.38 94 GLU A C 1
ATOM 803 O O . GLU A 1 94 ? 14.720 -13.606 -3.145 1.00 86.38 94 GLU A O 1
ATOM 808 N N . GLU A 1 95 ? 15.561 -14.152 -5.149 1.00 87.19 95 GLU A N 1
ATOM 809 C CA . GLU A 1 95 ? 16.902 -13.580 -4.948 1.00 87.19 95 GLU A CA 1
ATOM 810 C C . GLU A 1 95 ? 17.016 -12.108 -5.390 1.00 87.19 95 GLU A C 1
ATOM 812 O O . GLU A 1 95 ? 18.115 -11.556 -5.450 1.00 87.19 95 GLU A O 1
ATOM 817 N N . ARG A 1 96 ? 15.893 -11.452 -5.714 1.00 92.12 96 ARG A N 1
ATOM 818 C CA . ARG A 1 96 ? 15.884 -10.046 -6.134 1.00 92.12 96 ARG A CA 1
ATOM 819 C C . ARG A 1 96 ? 16.355 -9.131 -5.005 1.00 92.12 96 ARG A C 1
ATOM 821 O O . ARG A 1 96 ? 16.036 -9.345 -3.830 1.00 92.12 96 ARG A O 1
ATOM 828 N N . ASP A 1 97 ? 17.058 -8.073 -5.409 1.00 94.81 97 ASP A N 1
ATOM 829 C CA . ASP A 1 97 ? 17.370 -6.918 -4.565 1.00 94.81 97 ASP A CA 1
ATOM 830 C C . ASP A 1 97 ? 16.110 -6.422 -3.839 1.00 94.81 97 ASP A C 1
ATOM 832 O O . ASP A 1 97 ? 15.096 -6.127 -4.477 1.00 94.81 97 ASP A O 1
ATOM 836 N N . GLU A 1 98 ? 16.174 -6.392 -2.508 1.00 94.06 98 GLU A N 1
ATOM 837 C CA . GLU A 1 98 ? 15.013 -6.169 -1.645 1.00 94.06 98 GLU A CA 1
ATOM 838 C C . GLU A 1 98 ? 14.444 -4.759 -1.798 1.00 94.06 98 GLU A C 1
ATOM 840 O O . GLU A 1 98 ? 13.233 -4.606 -1.947 1.00 94.06 98 GLU A O 1
ATOM 845 N N . GLU A 1 99 ? 15.300 -3.737 -1.823 1.00 94.88 99 GLU A N 1
ATOM 846 C CA . GLU A 1 99 ? 14.864 -2.343 -1.916 1.00 94.88 99 GLU A CA 1
ATOM 847 C C . GLU A 1 99 ? 14.172 -2.075 -3.254 1.00 94.88 99 GLU A C 1
ATOM 849 O O . GLU A 1 99 ? 13.049 -1.566 -3.290 1.00 94.88 99 GLU A O 1
ATOM 854 N N . LYS A 1 100 ? 14.799 -2.489 -4.361 1.00 97.38 100 LYS A N 1
ATOM 855 C CA . LYS A 1 100 ? 14.225 -2.317 -5.700 1.00 97.38 100 LYS A CA 1
ATOM 856 C C . LYS A 1 100 ? 12.951 -3.140 -5.881 1.00 97.38 100 LYS A C 1
ATOM 858 O O . LYS A 1 100 ? 12.031 -2.677 -6.553 1.00 97.38 100 LYS A O 1
ATOM 863 N N . TRP A 1 101 ? 12.875 -4.345 -5.308 1.00 97.62 101 TRP A N 1
ATOM 864 C CA . TRP A 1 101 ? 11.674 -5.181 -5.402 1.00 97.62 101 TRP A CA 1
ATOM 865 C C . TRP A 1 101 ? 10.498 -4.577 -4.641 1.00 97.62 101 TRP A C 1
ATOM 867 O O . TRP A 1 101 ? 9.411 -4.456 -5.206 1.00 97.62 101 TRP A O 1
ATOM 877 N N . ASN A 1 102 ? 10.720 -4.151 -3.396 1.00 97.19 102 ASN A N 1
ATOM 878 C CA . ASN A 1 102 ? 9.681 -3.527 -2.581 1.00 97.19 102 ASN A CA 1
ATOM 879 C C . ASN A 1 102 ? 9.164 -2.252 -3.261 1.00 97.19 102 ASN A C 1
ATOM 881 O O . ASN A 1 102 ? 7.959 -2.110 -3.455 1.00 97.19 102 ASN A O 1
ATOM 885 N N . LEU A 1 103 ? 10.069 -1.393 -3.749 1.00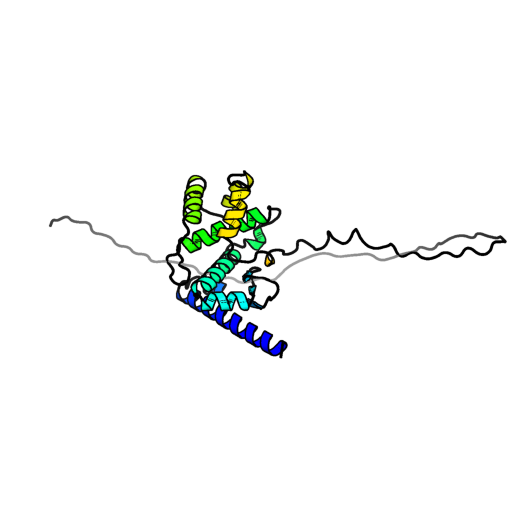 98.44 103 LEU A N 1
ATOM 886 C CA . LEU A 1 103 ? 9.691 -0.191 -4.493 1.00 98.44 103 LEU A CA 1
ATOM 887 C C . LEU A 1 103 ? 8.868 -0.518 -5.749 1.00 98.44 103 LEU A C 1
ATOM 889 O O . LEU A 1 103 ? 7.851 0.122 -6.010 1.00 98.44 103 LEU A O 1
ATOM 893 N N . ALA A 1 104 ? 9.280 -1.516 -6.534 1.00 98.50 104 ALA A N 1
ATOM 894 C CA . ALA A 1 104 ? 8.545 -1.913 -7.731 1.00 98.50 104 ALA A CA 1
ATOM 895 C C . ALA A 1 104 ? 7.127 -2.414 -7.408 1.00 98.50 104 ALA A C 1
ATOM 897 O O . ALA A 1 104 ? 6.173 -2.068 -8.109 1.00 98.50 104 ALA A O 1
ATOM 898 N N . CYS A 1 105 ? 6.986 -3.189 -6.330 1.00 98.50 105 CYS A N 1
ATOM 899 C CA . CYS A 1 105 ? 5.699 -3.667 -5.841 1.00 98.50 105 CYS A CA 1
ATOM 900 C C . CYS A 1 105 ? 4.799 -2.510 -5.392 1.00 98.50 105 CYS A C 1
ATOM 902 O O . CYS A 1 105 ? 3.631 -2.470 -5.785 1.00 98.50 105 CYS A O 1
ATOM 904 N N . ASP A 1 106 ? 5.340 -1.567 -4.616 1.00 98.50 106 ASP A N 1
ATOM 905 C CA . ASP A 1 106 ? 4.597 -0.402 -4.135 1.00 98.50 106 ASP A CA 1
ATOM 906 C C . ASP A 1 106 ? 4.127 0.479 -5.290 1.00 98.50 106 ASP A C 1
ATOM 908 O O . ASP A 1 106 ? 2.964 0.874 -5.319 1.00 98.50 106 ASP A O 1
ATOM 912 N N . ILE A 1 107 ? 4.990 0.750 -6.277 1.00 98.75 107 ILE A N 1
ATOM 913 C CA . ILE A 1 107 ? 4.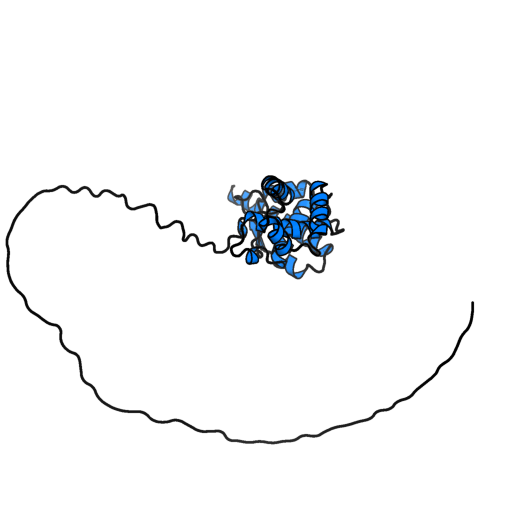617 1.531 -7.465 1.00 98.75 107 ILE A CA 1
ATOM 914 C C . ILE A 1 107 ? 3.472 0.845 -8.215 1.00 98.75 107 ILE A C 1
ATOM 916 O O . ILE A 1 107 ? 2.502 1.512 -8.572 1.00 98.75 107 ILE A O 1
ATOM 920 N N . ALA A 1 108 ? 3.557 -0.469 -8.446 1.00 98.69 108 ALA A N 1
ATOM 921 C CA . ALA A 1 108 ? 2.517 -1.212 -9.157 1.00 98.69 108 ALA A CA 1
ATOM 922 C C . ALA A 1 108 ? 1.164 -1.145 -8.426 1.00 98.69 108 ALA A C 1
ATOM 924 O O . ALA A 1 108 ? 0.132 -0.861 -9.038 1.00 98.69 108 ALA A O 1
ATOM 925 N N . VAL A 1 109 ? 1.169 -1.368 -7.109 1.00 98.56 109 VAL A N 1
ATOM 926 C CA . VAL A 1 109 ? -0.039 -1.334 -6.273 1.00 98.56 109 VAL A CA 1
ATOM 927 C C . VAL A 1 109 ? -0.615 0.078 -6.196 1.00 98.56 109 VAL A C 1
ATOM 929 O O . VAL A 1 109 ? -1.806 0.280 -6.430 1.00 98.56 109 VAL A O 1
ATOM 932 N N . GLU A 1 110 ? 0.214 1.072 -5.898 1.00 98.50 110 GLU A N 1
ATOM 933 C CA . GLU A 1 110 ? -0.236 2.449 -5.730 1.00 98.50 110 GLU A CA 1
ATOM 934 C C . GLU A 1 110 ? -0.695 3.077 -7.045 1.00 98.50 110 GLU A C 1
ATOM 936 O O . GLU A 1 110 ? -1.645 3.855 -7.014 1.00 98.50 110 GLU A O 1
ATOM 941 N N . TYR A 1 111 ? -0.108 2.700 -8.186 1.00 98.38 111 TYR A N 1
ATOM 942 C CA . TYR A 1 111 ? -0.599 3.096 -9.507 1.00 98.38 111 TYR A CA 1
ATOM 943 C C . TYR A 1 111 ? -2.034 2.616 -9.741 1.00 98.38 111 TYR A C 1
ATOM 945 O O . TYR A 1 111 ? -2.881 3.390 -10.188 1.00 98.38 111 TYR A O 1
ATOM 953 N N . ILE A 1 112 ? -2.331 1.359 -9.385 1.00 97.69 112 ILE A N 1
ATOM 954 C CA . ILE A 1 112 ? -3.693 0.822 -9.472 1.00 97.69 112 ILE A CA 1
ATOM 955 C C . ILE A 1 112 ? -4.621 1.641 -8.579 1.00 97.69 112 ILE A C 1
ATOM 957 O O . ILE A 1 112 ? -5.642 2.121 -9.062 1.00 97.69 112 ILE A O 1
ATOM 961 N N . ILE A 1 113 ? -4.265 1.841 -7.305 1.00 97.81 113 ILE A N 1
ATOM 962 C CA . ILE A 1 113 ? -5.129 2.553 -6.353 1.00 97.81 113 ILE A CA 1
ATOM 963 C C . ILE A 1 113 ? -5.314 4.029 -6.745 1.00 97.81 113 ILE A C 1
ATOM 965 O O . ILE A 1 113 ? -6.416 4.553 -6.602 1.00 97.81 113 ILE A O 1
ATOM 969 N N . ASP A 1 114 ? -4.280 4.699 -7.258 1.00 97.69 114 ASP A N 1
ATOM 970 C CA . ASP A 1 114 ? -4.364 6.076 -7.771 1.00 97.69 114 ASP A CA 1
ATOM 971 C C . ASP A 1 114 ? -5.286 6.186 -8.993 1.00 97.69 114 ASP A C 1
ATOM 973 O O . ASP A 1 114 ? -5.948 7.208 -9.170 1.00 97.69 114 ASP A O 1
ATOM 977 N N . GLY A 1 115 ? -5.381 5.126 -9.800 1.00 95.75 115 GLY A N 1
ATOM 978 C CA . GLY A 1 115 ? -6.321 5.029 -10.916 1.00 95.75 115 GLY A CA 1
ATOM 979 C C . GLY A 1 115 ? -7.763 4.692 -10.516 1.00 95.75 115 GLY A C 1
ATOM 980 O O . GLY A 1 115 ? -8.665 4.823 -11.346 1.00 95.75 115 GLY A O 1
ATOM 981 N N . LEU A 1 116 ? -8.019 4.265 -9.272 1.00 93.44 116 LEU A N 1
ATOM 982 C CA . LEU A 1 116 ? -9.372 3.959 -8.801 1.00 93.44 116 LEU A CA 1
ATOM 983 C C . LEU A 1 116 ? -10.131 5.244 -8.452 1.00 93.44 116 LEU A C 1
ATOM 985 O O . LEU A 1 116 ? -9.769 5.972 -7.527 1.00 93.44 116 LEU A O 1
ATOM 989 N N . ASP A 1 117 ? -11.279 5.469 -9.094 1.00 90.94 117 ASP A N 1
ATOM 990 C CA . ASP A 1 117 ? -12.221 6.513 -8.672 1.00 90.94 117 ASP A CA 1
ATOM 991 C C . ASP A 1 117 ? -13.103 6.039 -7.500 1.00 90.94 117 ASP A C 1
ATOM 993 O O . ASP A 1 117 ? -14.327 5.952 -7.595 1.00 90.94 117 ASP A O 1
ATOM 997 N N . ASN A 1 118 ? -12.469 5.680 -6.379 1.00 93.25 118 ASN A N 1
ATOM 998 C CA . ASN A 1 118 ? -13.147 5.197 -5.177 1.00 93.25 118 ASN A CA 1
ATOM 999 C C . ASN A 1 118 ? -12.916 6.134 -3.988 1.00 93.25 118 ASN A C 1
ATOM 1001 O O . ASN A 1 118 ? -11.804 6.250 -3.479 1.00 93.25 118 ASN A O 1
ATOM 1005 N N . LYS A 1 119 ? -13.992 6.748 -3.482 1.00 93.75 119 LYS A N 1
ATOM 1006 C CA . LYS A 1 119 ? -13.947 7.679 -2.341 1.00 93.75 119 LYS A CA 1
ATOM 1007 C C . LYS A 1 119 ? -13.271 7.107 -1.091 1.00 93.75 119 LYS A C 1
ATOM 1009 O O . LYS A 1 119 ? -12.630 7.872 -0.385 1.00 93.75 119 LYS A O 1
ATOM 1014 N N . ALA A 1 120 ? -13.376 5.801 -0.843 1.00 95.25 120 ALA A N 1
ATOM 1015 C CA . ALA A 1 120 ? -12.787 5.162 0.331 1.00 95.25 120 ALA A CA 1
ATOM 1016 C C . ALA A 1 120 ? -11.247 5.189 0.318 1.00 95.25 120 ALA A C 1
ATOM 1018 O O . ALA A 1 120 ? -10.635 5.069 1.374 1.00 95.25 120 ALA A O 1
ATOM 1019 N N . THR A 1 121 ? -10.614 5.334 -0.854 1.00 96.19 121 THR A N 1
ATOM 1020 C CA . THR A 1 121 ? -9.145 5.286 -1.022 1.00 96.19 121 THR A CA 1
ATOM 1021 C C . THR A 1 121 ? -8.565 6.471 -1.797 1.00 96.19 121 THR A C 1
ATOM 1023 O O . THR A 1 121 ? -7.338 6.607 -1.892 1.00 96.19 121 THR A O 1
ATOM 1026 N N . LYS A 1 122 ? -9.425 7.325 -2.363 1.00 95.19 122 LYS A N 1
ATOM 1027 C CA . LYS A 1 122 ? -9.043 8.433 -3.238 1.00 95.19 122 LYS A CA 1
ATOM 1028 C C . LYS A 1 122 ? -8.303 9.512 -2.464 1.00 95.19 122 LYS A C 1
ATOM 1030 O O . LYS A 1 122 ? -8.802 10.070 -1.492 1.00 95.19 122 LYS A O 1
ATOM 1035 N N . ARG A 1 123 ? -7.118 9.848 -2.96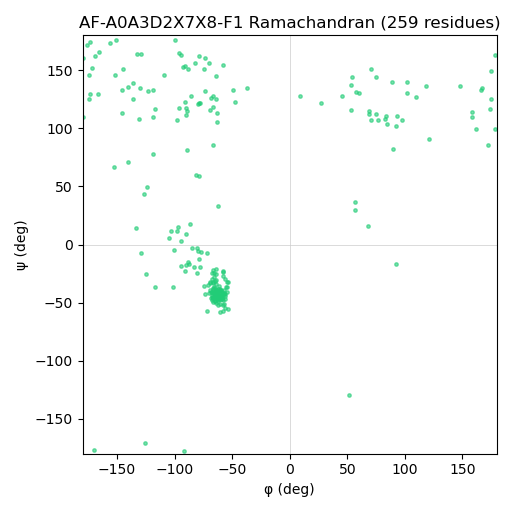0 1.00 94.56 123 ARG A N 1
ATOM 1036 C CA . ARG A 1 123 ? -6.285 10.956 -2.492 1.00 94.56 123 ARG A CA 1
ATOM 1037 C C . ARG A 1 123 ? -5.816 11.751 -3.703 1.00 94.56 123 ARG A C 1
ATOM 1039 O O . ARG A 1 123 ? -5.899 11.271 -4.830 1.00 94.56 123 ARG A O 1
ATOM 1046 N N . LEU A 1 124 ? -5.335 12.967 -3.465 1.00 94.38 124 LEU A N 1
ATOM 1047 C CA . LEU A 1 124 ? -4.615 13.698 -4.502 1.00 94.38 124 LEU A CA 1
ATOM 1048 C C . LEU A 1 124 ? -3.332 12.936 -4.834 1.00 94.38 124 LEU A C 1
ATOM 1050 O O . LEU A 1 124 ? -2.539 12.640 -3.936 1.00 94.38 124 LEU A O 1
ATOM 1054 N N . VAL A 1 125 ? -3.161 12.621 -6.113 1.00 96.56 125 VAL A N 1
ATOM 1055 C CA . VAL A 1 125 ? -1.921 12.056 -6.640 1.00 96.56 125 VAL A CA 1
ATOM 1056 C C . VAL A 1 125 ? -0.892 13.182 -6.670 1.00 96.56 125 VAL A C 1
ATOM 1058 O O . VAL A 1 125 ? -1.200 14.307 -7.063 1.00 96.56 125 VAL A O 1
ATOM 1061 N N . SER A 1 126 ? 0.314 12.922 -6.170 1.00 97.12 126 SER A N 1
ATOM 1062 C CA . SER A 1 126 ? 1.367 13.933 -6.175 1.00 97.12 126 SER A CA 1
ATOM 1063 C C . SER A 1 126 ? 1.931 14.103 -7.586 1.00 97.12 126 SER A C 1
ATOM 1065 O O . SER A 1 126 ? 2.017 13.143 -8.353 1.00 97.12 126 SER A O 1
ATOM 1067 N N . SER A 1 127 ? 2.422 15.301 -7.901 1.00 97.56 127 SER A N 1
ATOM 1068 C CA . SER A 1 127 ? 3.079 15.579 -9.187 1.00 97.56 127 SER A CA 1
ATOM 1069 C C . SER A 1 127 ? 4.266 14.643 -9.445 1.00 97.56 127 SER A C 1
ATOM 1071 O O . SER A 1 127 ? 4.569 14.306 -10.582 1.00 97.56 127 SER A O 1
ATOM 1073 N N . ARG A 1 128 ? 4.924 14.183 -8.372 1.00 96.81 128 ARG A N 1
ATOM 1074 C CA . ARG A 1 128 ? 6.043 13.244 -8.441 1.00 96.81 128 ARG A CA 1
ATOM 1075 C C . ARG A 1 128 ? 5.602 11.847 -8.887 1.00 96.81 128 ARG A C 1
ATOM 1077 O O . ARG A 1 128 ? 6.320 11.203 -9.652 1.00 96.81 128 ARG A O 1
ATOM 1084 N N . ARG A 1 129 ? 4.444 11.375 -8.415 1.00 98.12 129 ARG A N 1
ATOM 1085 C CA . ARG A 1 129 ? 3.843 10.118 -8.883 1.00 98.12 129 ARG A CA 1
ATOM 1086 C C . ARG A 1 129 ? 3.381 10.242 -10.329 1.00 98.12 129 ARG A C 1
ATOM 1088 O O . ARG A 1 129 ? 3.698 9.369 -11.125 1.00 98.12 129 ARG A O 1
ATOM 1095 N N . GLU A 1 130 ? 2.714 11.343 -10.676 1.00 98.06 130 GLU A N 1
ATOM 1096 C CA . GLU A 1 130 ? 2.274 11.619 -12.051 1.00 98.06 130 GLU A CA 1
ATOM 1097 C C . GLU A 1 130 ? 3.449 11.594 -13.039 1.00 98.06 130 GLU A C 1
ATOM 1099 O O . GLU A 1 130 ? 3.381 10.901 -14.054 1.00 98.06 130 GLU A O 1
ATOM 1104 N N . GLU A 1 131 ? 4.558 12.263 -12.706 1.00 97.94 131 GLU A N 1
ATOM 1105 C CA . GLU A 1 131 ? 5.784 12.253 -13.512 1.00 97.94 131 GLU A CA 1
ATOM 1106 C C . GLU A 1 131 ? 6.335 10.830 -13.699 1.00 97.94 131 GLU A C 1
ATOM 1108 O O . GLU A 1 131 ? 6.677 10.428 -14.815 1.00 97.94 131 GLU A O 1
ATOM 1113 N N . LEU A 1 132 ? 6.406 10.041 -12.619 1.00 98.50 132 LEU A N 1
ATOM 1114 C CA . LEU A 1 132 ? 6.885 8.661 -12.695 1.00 98.50 132 LEU A CA 1
ATOM 1115 C C . LEU A 1 132 ? 5.970 7.797 -13.568 1.00 98.50 132 LEU A C 1
ATOM 1117 O O . LEU A 1 132 ? 6.467 7.033 -14.394 1.00 98.50 132 LEU A O 1
ATOM 1121 N N . TYR A 1 133 ? 4.651 7.923 -13.416 1.00 98.56 133 TYR A N 1
ATOM 1122 C CA . TYR A 1 133 ? 3.682 7.173 -14.213 1.00 98.56 133 TYR A CA 1
ATOM 1123 C C . TYR A 1 133 ? 3.787 7.527 -15.698 1.00 98.56 133 TYR A C 1
ATOM 1125 O O . TYR A 1 133 ? 3.773 6.631 -16.543 1.00 98.56 133 TYR A O 1
ATOM 1133 N N . GLU A 1 134 ? 3.968 8.806 -16.038 1.00 98.31 134 GLU A N 1
ATOM 1134 C CA . GLU A 1 134 ? 4.184 9.217 -17.425 1.00 98.31 134 GLU A CA 1
ATOM 1135 C C . GLU A 1 134 ? 5.468 8.599 -17.994 1.00 98.31 134 GLU A C 1
ATOM 1137 O O . GLU A 1 134 ? 5.464 8.059 -19.102 1.00 98.31 134 GLU A O 1
ATOM 1142 N N . ARG A 1 135 ? 6.564 8.625 -17.229 1.00 98.12 135 ARG A N 1
ATOM 1143 C CA . ARG A 1 135 ? 7.833 8.010 -17.637 1.00 98.12 135 ARG A CA 1
ATOM 1144 C C . ARG A 1 135 ? 7.686 6.498 -17.839 1.00 98.12 135 ARG A C 1
ATOM 1146 O O . ARG A 1 135 ? 8.089 5.997 -18.883 1.00 98.12 135 ARG A O 1
ATOM 1153 N N . LEU A 1 136 ? 7.054 5.790 -16.903 1.00 98.50 136 LEU A N 1
ATOM 1154 C CA . LEU A 1 136 ? 6.808 4.346 -17.005 1.00 98.50 136 LEU A CA 1
ATOM 1155 C C . LEU A 1 136 ? 5.933 3.987 -18.213 1.00 98.50 136 LEU A C 1
ATOM 1157 O O . LEU A 1 136 ? 6.186 2.976 -18.861 1.00 98.50 136 LEU A O 1
ATOM 1161 N N . SER A 1 137 ? 4.954 4.827 -18.567 1.00 98.12 137 SER A N 1
ATOM 1162 C CA . SER A 1 137 ? 4.052 4.582 -19.708 1.00 98.12 137 SER A CA 1
ATOM 1163 C C . SER A 1 137 ? 4.756 4.550 -21.067 1.00 98.12 137 SER A C 1
ATOM 1165 O O . SER A 1 137 ? 4.233 3.975 -22.020 1.00 98.12 137 SER A O 1
ATOM 1167 N N . LYS A 1 138 ? 5.952 5.147 -21.156 1.00 98.19 138 LYS A N 1
ATOM 1168 C CA . LYS A 1 138 ? 6.788 5.148 -22.365 1.00 98.19 138 LYS A CA 1
ATOM 1169 C C . LYS A 1 138 ? 7.579 3.846 -22.516 1.00 98.19 138 LYS A C 1
ATOM 1171 O O . LYS A 1 138 ? 7.909 3.476 -23.637 1.00 98.19 138 LYS A O 1
ATOM 1176 N N . GLU A 1 139 ? 7.836 3.154 -21.407 1.00 98.06 139 GLU A N 1
ATOM 1177 C CA . GLU A 1 139 ? 8.653 1.936 -21.356 1.00 98.06 139 GLU A CA 1
ATOM 1178 C C . GLU A 1 139 ? 7.801 0.661 -21.269 1.00 98.06 139 GLU A C 1
ATOM 1180 O O . GLU A 1 139 ? 8.138 -0.372 -21.847 1.00 98.06 139 GLU A O 1
ATOM 1185 N N . LEU A 1 140 ? 6.682 0.718 -20.539 1.00 97.69 140 LEU A N 1
ATOM 1186 C CA . LEU A 1 140 ? 5.854 -0.436 -20.201 1.00 97.69 140 LEU A CA 1
ATOM 1187 C C . LEU A 1 140 ? 4.416 -0.243 -20.676 1.00 97.69 140 LEU A C 1
ATOM 1189 O O . LEU A 1 140 ? 3.760 0.749 -20.368 1.00 97.69 140 LEU A O 1
ATOM 1193 N N . LYS A 1 141 ? 3.874 -1.270 -21.338 1.00 95.88 141 LYS A N 1
ATOM 1194 C CA . LYS A 1 141 ? 2.446 -1.322 -21.686 1.00 95.88 141 LYS A CA 1
ATOM 1195 C C . LYS A 1 141 ? 1.550 -1.507 -20.453 1.00 95.88 141 LYS A C 1
ATOM 1197 O O . LYS A 1 141 ? 0.412 -1.050 -20.451 1.00 95.88 141 LYS A O 1
ATOM 1202 N N . VAL A 1 142 ? 2.039 -2.232 -19.445 1.00 96.00 142 VAL A N 1
ATOM 1203 C CA . VAL A 1 142 ? 1.329 -2.543 -18.195 1.00 96.00 142 VAL A CA 1
ATOM 1204 C C . VAL A 1 142 ? 2.323 -2.463 -17.041 1.00 96.00 142 VAL A C 1
ATOM 1206 O O . VAL A 1 142 ? 3.436 -2.974 -17.154 1.00 96.00 142 VAL A O 1
ATOM 1209 N N . PHE A 1 143 ? 1.924 -1.831 -15.938 1.00 97.56 143 PHE A N 1
ATOM 1210 C CA . PHE A 1 143 ? 2.794 -1.575 -14.788 1.00 97.56 143 PHE A CA 1
ATOM 1211 C C . PHE A 1 143 ? 2.734 -2.751 -13.813 1.00 97.56 143 PHE A C 1
ATOM 1213 O O . PHE A 1 143 ? 1.985 -2.742 -12.841 1.00 97.56 143 PHE A O 1
ATOM 1220 N N . THR A 1 144 ? 3.496 -3.798 -14.117 1.00 98.06 144 THR A N 1
ATOM 1221 C CA . THR A 1 144 ? 3.694 -4.955 -13.233 1.00 98.06 144 THR A CA 1
ATOM 1222 C C . THR A 1 144 ? 4.909 -4.739 -12.337 1.00 98.06 144 THR A C 1
ATOM 1224 O O . THR A 1 144 ? 5.840 -4.025 -12.722 1.00 98.06 144 THR A O 1
ATOM 1227 N N . ALA A 1 145 ? 4.933 -5.380 -11.165 1.00 98.06 145 ALA A N 1
ATOM 1228 C CA . ALA A 1 145 ? 6.086 -5.319 -10.269 1.00 98.06 145 ALA A CA 1
ATOM 1229 C C . ALA A 1 145 ? 7.356 -5.838 -10.965 1.00 98.06 145 ALA A C 1
ATOM 1231 O O . ALA A 1 145 ? 8.406 -5.212 -10.881 1.00 98.06 145 ALA A O 1
ATOM 1232 N N . GLU A 1 146 ? 7.260 -6.919 -11.742 1.00 97.62 146 GLU A N 1
ATOM 1233 C CA . GLU A 1 146 ? 8.378 -7.481 -12.499 1.00 97.62 146 GLU A CA 1
ATOM 1234 C C . GLU A 1 146 ? 8.882 -6.533 -13.589 1.00 97.62 146 GLU A C 1
ATOM 1236 O O . GLU A 1 146 ? 10.092 -6.354 -13.739 1.00 97.62 146 GLU A O 1
ATOM 1241 N N . GLY A 1 147 ? 7.968 -5.909 -14.340 1.00 98.06 147 GLY A N 1
ATOM 1242 C CA . GLY A 1 147 ? 8.320 -4.957 -15.391 1.00 98.06 147 GLY A CA 1
ATOM 1243 C C . GLY A 1 147 ? 9.007 -3.715 -14.828 1.00 98.06 147 GLY A C 1
ATOM 1244 O O . GLY A 1 147 ? 10.050 -3.304 -15.334 1.00 98.06 147 GLY A O 1
ATOM 1245 N N . ILE A 1 148 ? 8.466 -3.155 -13.742 1.00 98.62 148 ILE A N 1
ATOM 1246 C CA . ILE A 1 148 ? 9.071 -2.008 -13.055 1.00 98.62 148 ILE A CA 1
ATOM 1247 C C . ILE A 1 148 ? 10.431 -2.405 -12.477 1.00 98.62 148 ILE A C 1
ATOM 1249 O O . ILE A 1 148 ? 11.416 -1.702 -12.689 1.00 98.62 148 ILE A O 1
ATOM 1253 N N . TYR A 1 149 ? 10.521 -3.557 -11.811 1.00 98.31 149 TYR A N 1
ATOM 1254 C CA . TYR A 1 149 ? 11.771 -4.052 -11.243 1.00 98.31 149 TYR A CA 1
ATOM 1255 C C . TYR A 1 149 ? 12.866 -4.211 -12.304 1.00 98.31 149 TYR A C 1
ATOM 1257 O O . TYR A 1 149 ? 14.000 -3.793 -12.077 1.00 98.31 149 TYR A O 1
ATOM 1265 N N . HIS A 1 150 ? 12.532 -4.743 -13.483 1.00 97.94 150 HIS A N 1
ATOM 1266 C CA . HIS A 1 150 ? 13.479 -4.868 -14.590 1.00 97.94 150 HIS A CA 1
ATOM 1267 C C . HIS A 1 150 ? 14.082 -3.513 -15.000 1.00 97.94 150 HIS A C 1
ATOM 1269 O O . HIS A 1 150 ? 15.295 -3.414 -15.185 1.00 97.94 150 HIS A O 1
ATOM 1275 N N . LEU A 1 151 ? 13.270 -2.450 -15.060 1.00 98.31 151 LEU A N 1
ATOM 1276 C CA . LEU A 1 151 ? 13.764 -1.092 -15.320 1.00 98.31 151 LEU A CA 1
ATOM 1277 C C . LEU A 1 151 ? 14.704 -0.600 -14.206 1.00 98.31 151 LEU A C 1
ATOM 1279 O O . LEU A 1 151 ? 15.757 -0.021 -14.482 1.00 98.31 151 LEU A O 1
ATOM 1283 N N . LEU A 1 152 ? 14.373 -0.873 -12.941 1.00 97.81 152 LEU A N 1
ATOM 1284 C CA . LEU A 1 152 ? 15.226 -0.513 -11.800 1.00 97.81 152 LEU A CA 1
ATOM 1285 C C . LEU A 1 152 ? 16.562 -1.281 -11.788 1.00 97.81 152 LEU A C 1
ATOM 1287 O O . LEU A 1 152 ? 17.566 -0.771 -11.279 1.00 97.81 152 LEU A O 1
ATOM 1291 N N . GLN A 1 153 ? 16.607 -2.491 -12.354 1.00 96.62 153 GLN A N 1
ATOM 1292 C CA . GLN A 1 153 ? 17.842 -3.272 -12.481 1.00 96.62 153 GLN A CA 1
ATOM 1293 C C . GLN A 1 153 ? 18.809 -2.694 -13.516 1.00 96.62 153 GLN A C 1
ATOM 1295 O O . GLN A 1 153 ? 20.018 -2.740 -13.305 1.00 96.62 153 GLN A O 1
ATOM 1300 N N . ILE A 1 154 ? 18.296 -2.118 -14.605 1.00 96.56 154 ILE A N 1
ATOM 1301 C CA . ILE A 1 154 ? 19.120 -1.492 -15.651 1.00 96.56 154 ILE A CA 1
ATOM 1302 C C . ILE A 1 154 ? 19.454 -0.022 -15.351 1.00 96.56 154 ILE A C 1
ATOM 1304 O O . ILE A 1 154 ? 19.866 0.714 -16.245 1.00 96.56 154 ILE A O 1
ATOM 1308 N N . ASN A 1 155 ? 19.295 0.404 -14.091 1.00 93.56 155 ASN A N 1
ATOM 1309 C CA . ASN A 1 155 ? 19.567 1.761 -13.608 1.00 93.56 155 ASN A CA 1
ATOM 1310 C C . ASN A 1 155 ? 18.784 2.848 -14.366 1.00 93.56 155 ASN A C 1
ATOM 1312 O O . ASN A 1 155 ? 19.292 3.943 -14.603 1.00 93.56 155 ASN A O 1
ATOM 1316 N N . TRP A 1 156 ? 17.534 2.548 -14.741 1.00 97.31 156 TRP A N 1
ATOM 1317 C CA . TRP A 1 156 ? 16.623 3.523 -15.356 1.00 97.31 156 TRP A CA 1
ATOM 1318 C C . TRP A 1 156 ? 16.275 4.686 -14.406 1.00 97.31 156 TRP A C 1
ATOM 1320 O O . TRP A 1 156 ? 15.978 5.794 -14.853 1.00 97.31 156 TRP A O 1
ATOM 1330 N N . LEU A 1 157 ? 16.362 4.442 -13.094 1.00 97.19 157 LEU A N 1
ATOM 1331 C CA . LEU A 1 157 ? 16.395 5.469 -12.055 1.00 97.19 157 LEU A CA 1
ATOM 1332 C C . LEU A 1 157 ? 17.787 5.555 -11.436 1.00 97.19 157 LEU A C 1
ATOM 1334 O O . LEU A 1 157 ? 18.459 4.542 -11.237 1.00 97.19 157 LEU A O 1
ATOM 1338 N N . THR A 1 158 ? 18.184 6.769 -11.063 1.00 97.25 158 THR A N 1
ATOM 1339 C CA . THR A 1 158 ? 19.352 6.988 -10.208 1.00 97.25 158 THR A CA 1
ATOM 1340 C C . THR A 1 158 ? 19.083 6.518 -8.776 1.00 97.25 158 THR A C 1
ATOM 1342 O O . THR A 1 158 ? 17.947 6.543 -8.309 1.00 97.25 158 THR A O 1
ATOM 1345 N N . GLU A 1 159 ? 20.133 6.187 -8.021 1.00 95.56 159 GLU A N 1
ATOM 1346 C CA . GLU A 1 159 ? 20.014 5.819 -6.596 1.00 95.56 159 GLU A CA 1
ATOM 1347 C C . GLU A 1 159 ? 19.290 6.895 -5.765 1.00 95.56 159 GLU A C 1
ATOM 1349 O O . GLU A 1 159 ? 18.480 6.605 -4.888 1.00 95.56 159 GLU A O 1
ATOM 1354 N N . ARG A 1 160 ? 19.512 8.176 -6.089 1.00 96.81 160 ARG A N 1
ATOM 1355 C CA . ARG A 1 160 ? 18.794 9.284 -5.446 1.00 96.81 160 ARG A CA 1
ATOM 1356 C C . ARG A 1 160 ? 17.296 9.236 -5.740 1.00 96.81 160 ARG A C 1
ATOM 1358 O O . ARG A 1 160 ? 16.497 9.505 -4.845 1.00 96.81 160 ARG A O 1
ATOM 1365 N N . GLU A 1 161 ? 16.918 8.960 -6.983 1.00 97.62 161 GLU A N 1
ATOM 1366 C CA . GLU A 1 161 ? 15.512 8.816 -7.354 1.00 97.62 161 GLU A CA 1
ATOM 1367 C C . GLU A 1 161 ? 14.885 7.614 -6.655 1.00 97.62 161 GLU A C 1
ATOM 1369 O O . GLU A 1 161 ? 13.780 7.768 -6.144 1.00 97.62 161 GLU A O 1
ATOM 1374 N N . ILE A 1 162 ? 15.592 6.480 -6.565 1.00 97.62 162 ILE A N 1
ATOM 1375 C CA . ILE A 1 162 ? 15.130 5.290 -5.835 1.00 97.62 162 ILE A CA 1
ATOM 1376 C C . ILE A 1 162 ? 14.749 5.673 -4.405 1.00 97.62 162 ILE A C 1
ATOM 1378 O O . ILE A 1 162 ? 13.588 5.530 -4.048 1.00 97.62 162 ILE A O 1
ATOM 1382 N N . VAL A 1 163 ? 15.647 6.291 -3.631 1.00 96.75 163 VAL A N 1
ATOM 1383 C CA . VAL A 1 163 ? 15.353 6.712 -2.244 1.00 96.75 163 VAL A CA 1
ATOM 1384 C C . VAL A 1 163 ? 14.139 7.647 -2.161 1.00 96.75 163 VAL A C 1
ATOM 1386 O O . VAL A 1 163 ? 13.288 7.532 -1.270 1.00 96.75 163 VAL A O 1
ATOM 1389 N N . GLN A 1 164 ? 14.043 8.598 -3.090 1.00 97.38 164 GLN A N 1
ATOM 1390 C CA . GLN A 1 164 ? 12.935 9.548 -3.115 1.00 97.38 164 GLN A CA 1
ATOM 1391 C C . GLN A 1 164 ? 11.600 8.868 -3.443 1.00 97.38 164 GLN A C 1
ATOM 1393 O O . GLN A 1 164 ? 10.588 9.200 -2.829 1.00 97.38 164 GLN A O 1
ATOM 1398 N N . TYR A 1 165 ? 11.580 7.930 -4.390 1.00 98.38 165 TYR A N 1
ATOM 1399 C CA . TYR A 1 165 ? 10.371 7.185 -4.728 1.00 98.38 165 TYR A CA 1
ATOM 1400 C C . TYR A 1 165 ? 10.024 6.144 -3.664 1.00 98.38 165 TYR A C 1
ATOM 1402 O O . TYR A 1 165 ? 8.854 6.038 -3.323 1.00 98.38 165 TYR A O 1
ATOM 1410 N N . SER A 1 166 ? 11.003 5.493 -3.034 1.00 97.12 166 SER A N 1
ATOM 1411 C CA . SER A 1 166 ? 10.779 4.652 -1.852 1.00 97.12 166 SER A CA 1
ATOM 1412 C C . SER A 1 166 ? 10.050 5.426 -0.759 1.00 97.12 166 SER A C 1
ATOM 1414 O O . SER A 1 166 ? 9.101 4.919 -0.178 1.00 97.12 166 SER A O 1
ATOM 1416 N N . THR A 1 167 ? 10.405 6.693 -0.529 1.00 96.00 167 THR A N 1
ATOM 1417 C CA . THR A 1 167 ? 9.690 7.544 0.439 1.00 96.00 167 THR A CA 1
ATOM 1418 C C . THR A 1 167 ? 8.282 7.928 -0.037 1.00 96.00 167 THR A C 1
ATOM 1420 O O . THR A 1 167 ? 7.342 7.921 0.751 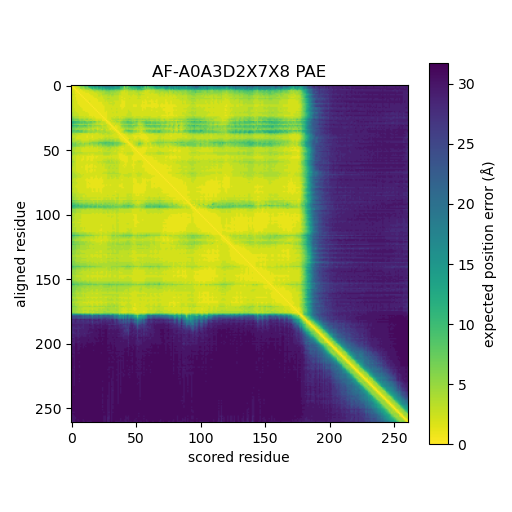1.00 96.00 167 THR A O 1
ATOM 1423 N N . GLU A 1 168 ? 8.124 8.270 -1.318 1.00 97.62 168 GLU A N 1
ATOM 1424 C CA . GLU A 1 168 ? 6.841 8.686 -1.913 1.00 97.62 168 GLU A CA 1
ATOM 1425 C C . GLU A 1 168 ? 5.799 7.554 -1.956 1.00 97.62 168 GLU A C 1
ATOM 1427 O O . GLU A 1 168 ? 4.588 7.789 -1.862 1.00 97.62 168 GLU A O 1
ATOM 1432 N N . PHE A 1 169 ? 6.268 6.321 -2.129 1.00 97.81 169 PHE A N 1
ATOM 1433 C CA . PHE A 1 169 ? 5.443 5.127 -2.282 1.00 97.81 169 PHE A CA 1
ATOM 1434 C C . PHE A 1 169 ? 5.326 4.292 -1.000 1.00 97.81 169 PHE A C 1
ATOM 1436 O O . PHE A 1 169 ? 4.505 3.380 -0.961 1.00 97.81 169 PHE A O 1
ATOM 1443 N N . LEU A 1 170 ? 6.037 4.658 0.075 1.00 95.00 170 LEU A N 1
ATOM 1444 C CA . LEU A 1 170 ? 5.953 3.977 1.366 1.00 95.00 170 LEU A CA 1
ATOM 1445 C C . LEU A 1 170 ? 4.548 4.095 1.976 1.00 95.00 170 LEU A C 1
ATOM 1447 O O . LEU A 1 170 ? 4.161 5.134 2.520 1.00 95.00 170 LEU A O 1
ATOM 1451 N N . VAL A 1 171 ? 3.802 2.994 1.932 1.00 94.38 171 VAL A N 1
ATOM 1452 C CA . VAL A 1 171 ? 2.479 2.870 2.562 1.00 94.38 171 VAL A CA 1
ATOM 1453 C C . VAL A 1 171 ? 2.474 1.802 3.649 1.00 94.38 171 VAL A C 1
ATOM 1455 O O . VAL A 1 171 ? 1.825 1.994 4.683 1.00 94.38 171 VAL A O 1
ATOM 1458 N N . CYS A 1 172 ? 3.211 0.706 3.452 1.00 94.06 172 CYS A N 1
ATOM 1459 C CA . CYS A 1 172 ? 3.302 -0.379 4.416 1.00 94.06 172 CYS A CA 1
ATOM 1460 C C . CYS A 1 172 ? 4.745 -0.793 4.742 1.00 94.06 172 CYS A C 1
ATOM 1462 O O . CYS A 1 172 ? 5.709 -0.421 4.078 1.00 94.06 172 CYS A O 1
ATOM 1464 N N . ASP A 1 173 ? 4.880 -1.532 5.837 1.00 93.44 173 ASP A N 1
ATOM 1465 C CA . ASP A 1 173 ? 6.139 -2.033 6.358 1.00 93.44 173 ASP A CA 1
ATOM 1466 C C . ASP A 1 173 ? 6.458 -3.414 5.777 1.00 93.44 173 ASP A C 1
ATOM 1468 O O . ASP A 1 173 ? 5.800 -4.411 6.090 1.00 93.44 173 ASP A O 1
ATOM 1472 N N . HIS A 1 174 ? 7.496 -3.465 4.950 1.00 94.12 174 HIS A N 1
ATOM 1473 C CA . HIS A 1 174 ? 7.934 -4.667 4.248 1.00 94.12 174 HIS A CA 1
ATOM 147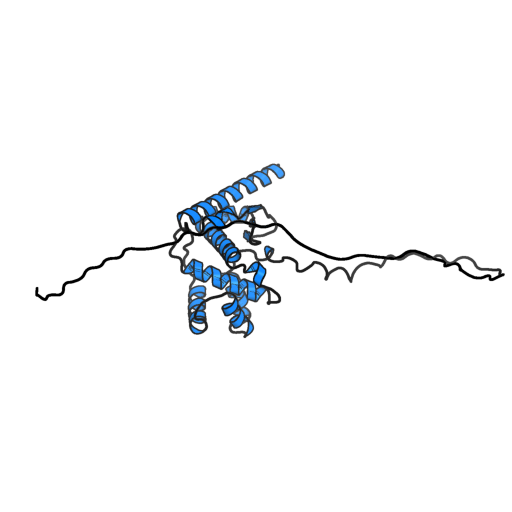4 C C . HIS A 1 174 ? 8.713 -5.654 5.127 1.00 94.12 174 HIS A C 1
ATOM 1476 O O . HIS A 1 174 ? 8.973 -6.777 4.696 1.00 94.12 174 HIS A O 1
ATOM 1482 N N . GLN A 1 175 ? 9.038 -5.306 6.383 1.00 91.56 175 GLN A N 1
ATOM 1483 C CA . GLN A 1 175 ? 9.813 -6.190 7.268 1.00 91.56 175 GLN A CA 1
ATOM 1484 C C . GLN A 1 175 ? 9.158 -7.567 7.491 1.00 91.56 175 GLN A C 1
ATOM 1486 O O . GLN A 1 175 ? 9.833 -8.538 7.837 1.00 91.56 175 GLN A O 1
ATOM 1491 N N . PHE A 1 176 ? 7.838 -7.660 7.296 1.00 90.31 176 PHE A N 1
ATOM 1492 C CA . PHE A 1 176 ? 7.058 -8.887 7.469 1.00 90.31 176 PHE A CA 1
ATOM 1493 C C . PHE A 1 176 ? 7.156 -9.858 6.281 1.00 90.31 176 PHE A C 1
ATOM 1495 O O . PHE A 1 176 ? 6.646 -10.970 6.375 1.00 90.31 176 PHE A O 1
ATOM 1502 N N . TRP A 1 177 ? 7.825 -9.484 5.184 1.00 92.00 177 TRP A N 1
ATOM 1503 C CA . TRP A 1 177 ? 7.990 -10.339 3.998 1.00 92.00 177 TRP A CA 1
ATOM 1504 C C . TRP A 1 177 ? 9.180 -11.299 4.103 1.00 92.00 177 TRP A C 1
ATOM 1506 O O . TRP A 1 177 ? 9.390 -12.137 3.226 1.00 92.00 177 TRP A O 1
ATOM 1516 N N . ASN A 1 178 ? 9.958 -11.218 5.184 1.00 77.75 178 ASN A N 1
ATOM 1517 C CA . ASN A 1 178 ? 11.146 -12.040 5.396 1.00 77.75 178 ASN A CA 1
ATOM 1518 C C . ASN A 1 178 ? 10.808 -13.460 5.878 1.00 77.75 178 ASN A C 1
ATOM 1520 O O . ASN A 1 178 ? 11.267 -13.917 6.928 1.00 77.75 178 ASN A O 1
ATOM 1524 N N . PHE A 1 179 ? 10.031 -14.194 5.079 1.00 66.44 179 PHE A N 1
ATOM 1525 C CA . PHE A 1 179 ? 9.839 -15.629 5.255 1.00 66.44 179 PHE A CA 1
ATOM 1526 C C . PHE A 1 179 ? 11.140 -16.355 4.923 1.00 66.44 179 PHE A C 1
ATOM 1528 O O . PHE A 1 179 ? 11.600 -16.349 3.786 1.00 66.44 179 PHE A O 1
ATOM 1535 N N . GLY A 1 180 ? 11.744 -17.013 5.908 1.00 48.88 180 GLY A N 1
ATOM 1536 C CA . GLY A 1 180 ? 12.710 -18.069 5.616 1.00 48.88 180 GLY A CA 1
ATOM 1537 C C . GLY A 1 180 ? 14.039 -17.646 4.978 1.00 48.88 180 GLY A C 1
ATOM 1538 O O . GLY A 1 180 ? 14.778 -18.542 4.569 1.00 48.88 180 GLY A O 1
ATOM 1539 N N . ILE A 1 181 ? 14.434 -16.359 4.989 1.00 49.59 181 ILE A N 1
ATOM 1540 C CA . ILE A 1 181 ? 15.875 -16.043 5.019 1.00 49.59 181 ILE A CA 1
ATOM 1541 C C . ILE A 1 181 ? 16.356 -16.542 6.376 1.00 49.59 181 ILE A C 1
ATOM 1543 O O . ILE A 1 181 ? 16.288 -15.851 7.393 1.00 49.59 181 ILE A O 1
ATOM 1547 N N . SER A 1 182 ? 16.695 -17.825 6.412 1.00 41.81 182 SER A N 1
ATOM 1548 C CA . SER A 1 182 ? 17.059 -18.520 7.625 1.00 41.81 182 SER A CA 1
ATOM 1549 C C . SER A 1 182 ? 18.106 -17.701 8.372 1.00 41.81 182 SER A C 1
ATOM 1551 O O . SER A 1 182 ? 19.113 -17.282 7.795 1.00 41.81 182 SER A O 1
ATOM 1553 N N . LYS A 1 183 ? 17.901 -17.532 9.680 1.00 41.12 183 LYS A N 1
ATOM 1554 C CA . LYS A 1 183 ? 18.905 -17.088 10.659 1.00 41.12 183 LYS A CA 1
ATOM 1555 C C . LYS A 1 183 ? 20.092 -18.077 10.762 1.00 41.12 183 LYS A C 1
ATOM 1557 O O . LYS A 1 183 ? 20.657 -18.253 11.832 1.00 41.12 183 LYS A O 1
ATOM 1562 N N . ASN A 1 184 ? 20.473 -18.732 9.666 1.00 37.91 184 ASN A N 1
ATOM 1563 C CA . ASN A 1 184 ? 21.551 -19.713 9.566 1.00 37.91 184 ASN A CA 1
ATOM 1564 C C . ASN A 1 184 ? 22.863 -19.115 9.030 1.00 37.91 184 ASN A C 1
ATOM 1566 O O . ASN A 1 184 ? 23.778 -19.868 8.727 1.00 37.91 184 ASN A O 1
ATOM 1570 N N . LYS A 1 185 ? 22.994 -17.785 8.928 1.00 40.91 185 LYS A N 1
ATOM 1571 C CA . LYS A 1 185 ? 24.283 -17.125 8.632 1.00 40.91 185 LYS A CA 1
ATOM 1572 C C . LYS A 1 185 ? 24.947 -16.434 9.833 1.00 40.91 185 LYS A C 1
ATOM 1574 O O . LYS A 1 185 ? 25.979 -15.807 9.654 1.00 40.91 185 LYS A O 1
ATOM 1579 N N . VAL A 1 186 ? 24.401 -16.560 11.050 1.00 40.97 186 VAL A N 1
ATOM 1580 C CA . VAL A 1 186 ? 24.946 -15.898 12.262 1.00 40.97 186 VAL A CA 1
ATOM 1581 C C . VAL A 1 186 ? 25.202 -16.901 13.398 1.00 40.97 186 VAL A C 1
ATOM 1583 O O . VAL A 1 186 ? 24.837 -16.663 14.543 1.00 40.97 186 VAL A O 1
ATOM 1586 N N . LYS A 1 187 ? 25.775 -18.071 13.091 1.00 37.91 187 LYS A N 1
ATOM 1587 C CA . LYS A 1 187 ? 26.212 -19.036 14.121 1.00 37.91 187 LYS A CA 1
ATOM 1588 C C . LYS A 1 187 ? 27.614 -19.619 13.922 1.00 37.91 187 LYS A C 1
ATOM 1590 O O . LYS A 1 187 ? 27.957 -20.552 14.630 1.00 37.91 187 LYS A O 1
ATOM 1595 N N . ASP A 1 188 ? 28.429 -19.029 13.047 1.00 39.47 188 ASP A N 1
ATOM 1596 C CA . ASP A 1 188 ? 29.836 -19.419 12.861 1.00 39.47 188 ASP A CA 1
ATOM 1597 C C . ASP A 1 188 ? 30.778 -18.222 13.059 1.00 39.47 188 ASP A C 1
ATOM 1599 O O . ASP A 1 188 ? 31.628 -17.920 12.229 1.00 39.47 188 ASP A O 1
ATOM 1603 N N . SER A 1 189 ? 30.598 -17.493 14.154 1.00 43.56 189 SER A N 1
ATOM 1604 C CA . SER A 1 189 ? 31.614 -16.603 14.722 1.00 43.56 189 SER A CA 1
ATOM 1605 C C . SER A 1 189 ? 31.068 -16.085 16.041 1.00 43.56 189 SER A C 1
ATOM 1607 O O . SER A 1 189 ? 29.957 -15.569 16.043 1.00 43.56 189 SER A O 1
ATOM 1609 N N . GLU A 1 190 ? 31.860 -16.183 17.108 1.00 35.69 190 GLU A N 1
ATOM 1610 C CA . GLU A 1 190 ? 31.517 -15.846 18.501 1.00 35.69 190 GLU A CA 1
ATOM 1611 C C . GLU A 1 190 ? 30.913 -17.023 19.282 1.00 35.69 190 GLU A C 1
ATOM 1613 O O . GLU A 1 190 ? 29.705 -17.167 19.426 1.00 35.69 190 GLU A O 1
ATOM 1618 N N . ASP A 1 191 ? 31.773 -17.900 19.801 1.00 33.78 191 ASP A N 1
ATOM 1619 C CA . ASP A 1 191 ? 32.150 -17.843 21.223 1.00 33.78 191 ASP A CA 1
ATOM 1620 C C . ASP A 1 191 ? 32.774 -19.180 21.663 1.00 33.78 191 ASP A C 1
ATOM 1622 O O . ASP A 1 191 ? 32.093 -20.161 21.952 1.00 33.78 191 ASP A O 1
ATOM 1626 N N . SER A 1 192 ? 34.103 -19.225 21.708 1.00 32.12 192 SER A N 1
ATOM 1627 C CA . SER A 1 192 ? 34.818 -20.169 22.568 1.00 32.12 192 SER A CA 1
ATOM 1628 C C . SER A 1 192 ? 36.170 -19.568 22.920 1.00 32.12 192 SER A C 1
ATOM 1630 O O . SER A 1 192 ? 37.219 -20.038 22.484 1.00 32.12 192 SER A O 1
ATOM 1632 N N . ASN A 1 193 ? 36.122 -18.475 23.680 1.00 33.72 193 ASN A N 1
ATOM 1633 C CA . ASN A 1 193 ? 37.259 -17.985 24.443 1.00 33.72 193 ASN A CA 1
ATOM 1634 C C . ASN A 1 193 ? 36.863 -18.016 25.925 1.00 33.72 193 ASN A C 1
ATOM 1636 O O . ASN A 1 193 ? 36.486 -17.009 26.517 1.00 33.72 193 ASN A O 1
ATOM 1640 N N . GLN A 1 194 ? 36.906 -19.212 26.514 1.00 36.34 194 GLN A N 1
ATOM 1641 C CA . GLN A 1 194 ? 36.950 -19.366 27.963 1.00 36.34 194 GLN A CA 1
ATOM 1642 C C . GLN A 1 194 ? 38.248 -20.080 28.320 1.00 36.34 194 GLN A C 1
ATOM 1644 O O . GLN A 1 194 ? 38.471 -21.242 27.993 1.00 36.34 194 GLN A O 1
ATOM 1649 N N . GLU A 1 195 ? 39.126 -19.294 28.932 1.00 32.03 195 GLU A N 1
ATOM 1650 C CA . GLU A 1 195 ? 40.411 -19.677 29.489 1.00 32.03 195 GLU A CA 1
ATOM 1651 C C . GLU A 1 195 ? 40.212 -20.679 30.638 1.00 32.03 195 GLU A C 1
ATOM 1653 O O . GLU A 1 195 ? 39.730 -20.316 31.712 1.00 32.03 195 GLU A O 1
ATOM 1658 N N . GLU A 1 196 ? 40.646 -21.926 30.454 1.00 31.91 196 GLU A N 1
ATOM 1659 C CA . GLU A 1 196 ? 40.932 -22.818 31.579 1.00 31.91 196 GLU A CA 1
ATOM 1660 C C . GLU A 1 196 ? 42.401 -22.665 31.994 1.00 31.91 196 GLU A C 1
ATOM 1662 O O . GLU A 1 196 ? 43.340 -22.921 31.238 1.00 31.91 196 GLU A O 1
ATOM 1667 N N . LYS A 1 197 ? 42.590 -22.205 33.233 1.00 32.69 197 LYS A N 1
ATOM 1668 C CA . LYS A 1 197 ? 43.885 -22.084 33.905 1.00 32.69 197 LYS A CA 1
ATOM 1669 C C . LYS A 1 197 ? 44.479 -23.474 34.150 1.00 32.69 197 LYS A C 1
ATOM 1671 O O . LYS A 1 197 ? 43.930 -24.243 34.933 1.00 32.69 197 LYS A O 1
ATOM 1676 N N . HIS A 1 198 ? 45.640 -23.752 33.562 1.00 29.77 198 HIS A N 1
ATOM 1677 C CA . HIS A 1 198 ? 46.465 -24.912 33.900 1.00 29.77 198 HIS A CA 1
ATOM 1678 C C . HIS A 1 198 ? 47.557 -24.525 34.912 1.00 29.77 198 HIS A C 1
ATOM 1680 O O . HIS A 1 198 ? 48.433 -23.717 34.609 1.00 29.77 198 HIS A O 1
ATOM 1686 N N . ASP A 1 199 ? 47.510 -25.130 36.101 1.00 30.59 199 ASP A N 1
ATOM 1687 C CA . ASP A 1 199 ? 48.608 -25.175 37.076 1.00 30.59 199 ASP A CA 1
ATOM 1688 C C . ASP A 1 199 ? 49.458 -26.442 36.814 1.00 30.59 199 ASP A C 1
ATOM 1690 O O . ASP A 1 199 ? 48.895 -27.543 36.785 1.00 30.59 199 ASP A O 1
ATOM 1694 N N . PRO A 1 200 ? 50.780 -26.343 36.558 1.00 32.81 200 PRO A N 1
ATOM 1695 C CA . PRO A 1 200 ? 51.617 -27.491 36.254 1.00 32.81 200 PRO A CA 1
ATOM 1696 C C . PRO A 1 200 ? 52.359 -27.949 37.510 1.00 32.81 200 PRO A C 1
ATOM 1698 O O . PRO A 1 200 ? 53.331 -27.327 37.935 1.00 32.81 200 PRO A O 1
ATOM 1701 N N . SER A 1 201 ? 51.964 -29.083 38.087 1.00 29.78 201 SER A N 1
ATOM 1702 C CA . SER A 1 201 ? 52.780 -29.741 39.107 1.00 29.78 201 SER A CA 1
ATOM 1703 C C . SER A 1 201 ? 52.682 -31.264 39.064 1.00 29.78 201 SER A C 1
ATOM 1705 O O . SER A 1 201 ? 51.690 -31.868 39.453 1.00 29.78 201 SER A O 1
ATOM 1707 N N . ASN A 1 202 ? 53.835 -31.828 38.707 1.00 28.98 202 ASN A N 1
ATOM 1708 C CA . ASN A 1 202 ? 54.438 -33.076 39.169 1.00 28.98 202 ASN A CA 1
ATOM 1709 C C . ASN A 1 202 ? 54.507 -34.271 38.200 1.00 28.98 202 ASN A C 1
ATOM 1711 O O . ASN A 1 202 ? 53.543 -34.689 37.568 1.00 28.98 202 ASN A O 1
ATOM 1715 N N . LYS A 1 203 ? 55.743 -34.767 38.092 1.00 31.69 203 LYS A N 1
ATOM 1716 C CA . LYS A 1 203 ? 56.294 -35.728 37.133 1.00 31.69 203 LYS A CA 1
ATOM 1717 C C . LYS A 1 203 ? 56.298 -37.163 37.681 1.00 31.69 203 LYS A C 1
ATOM 1719 O O . LYS A 1 203 ? 56.370 -37.340 38.893 1.00 31.69 203 LYS A O 1
ATOM 1724 N N . ASN A 1 204 ? 56.478 -38.098 36.735 1.00 29.73 204 ASN A N 1
ATOM 1725 C CA . ASN A 1 204 ? 57.133 -39.419 36.848 1.00 29.73 204 ASN A CA 1
ATOM 1726 C C . ASN A 1 204 ? 56.341 -40.529 37.571 1.00 29.73 204 ASN A C 1
ATOM 1728 O O . ASN A 1 204 ? 55.671 -40.266 38.554 1.00 29.73 204 ASN A O 1
ATOM 1732 N N . GLU A 1 205 ? 56.384 -41.816 37.208 1.00 29.27 205 GLU A N 1
ATOM 1733 C CA . GLU A 1 205 ? 57.060 -42.625 36.174 1.00 29.27 205 GLU A CA 1
ATOM 1734 C C . GLU A 1 205 ? 56.492 -44.068 36.277 1.00 29.27 205 GLU A C 1
ATOM 1736 O O . GLU A 1 205 ? 55.803 -44.379 37.244 1.00 29.27 205 GLU A O 1
ATOM 1741 N N . GLN A 1 206 ? 56.884 -44.946 35.339 1.00 30.28 206 GLN A N 1
ATOM 1742 C CA . GLN A 1 206 ? 56.696 -46.417 35.268 1.00 30.28 206 GLN A CA 1
ATOM 1743 C C . GLN A 1 206 ? 55.357 -46.912 34.687 1.00 30.28 206 GLN A C 1
ATOM 1745 O O . GLN A 1 206 ? 54.300 -46.737 35.274 1.00 30.28 206 GLN A O 1
ATOM 1750 N N . ALA A 1 207 ? 55.292 -47.405 33.444 1.00 28.17 207 ALA A N 1
ATOM 1751 C CA . ALA A 1 207 ? 55.962 -48.547 32.795 1.00 28.17 207 ALA A CA 1
ATOM 1752 C C . ALA A 1 207 ? 55.285 -49.909 33.067 1.00 28.17 207 ALA A C 1
ATOM 1754 O O . ALA A 1 207 ? 55.460 -50.512 34.118 1.00 28.17 207 ALA A O 1
ATOM 1755 N N . ASP A 1 208 ? 54.642 -50.407 32.003 1.00 28.70 208 ASP A N 1
ATOM 1756 C CA . ASP A 1 208 ? 54.914 -51.696 31.345 1.00 28.70 208 ASP A CA 1
ATOM 1757 C C . ASP A 1 208 ? 53.794 -52.768 31.315 1.00 28.70 208 ASP A C 1
ATOM 1759 O O . ASP A 1 208 ? 53.175 -53.099 32.322 1.00 28.70 208 ASP A O 1
ATOM 1763 N N . LYS A 1 209 ? 53.678 -53.361 30.112 1.00 29.03 209 LYS A N 1
ATOM 1764 C CA . LYS A 1 209 ? 53.135 -54.684 29.715 1.00 29.03 209 LYS A CA 1
ATOM 1765 C C . LYS A 1 209 ? 51.695 -54.887 29.183 1.00 29.03 209 LYS A C 1
ATOM 1767 O O . LYS A 1 209 ? 50.718 -55.002 29.906 1.00 29.03 209 LYS A O 1
ATOM 1772 N N . GLU A 1 210 ? 51.701 -55.137 27.863 1.00 27.70 210 GLU A N 1
ATOM 1773 C CA . GLU A 1 210 ? 51.199 -56.340 27.153 1.00 27.70 210 GLU A CA 1
ATOM 1774 C C . GLU A 1 210 ? 49.755 -56.437 26.603 1.00 27.70 210 GLU A C 1
ATOM 1776 O O . GLU A 1 210 ? 48.792 -56.782 27.273 1.00 27.70 210 GLU A O 1
ATOM 1781 N N . LYS A 1 211 ? 49.690 -56.239 25.272 1.00 29.12 211 LYS A N 1
ATOM 1782 C CA . LYS A 1 211 ? 49.057 -57.057 24.207 1.00 29.12 211 LYS A CA 1
ATOM 1783 C C . LYS A 1 211 ? 48.161 -58.248 24.614 1.00 29.12 211 LYS A C 1
ATOM 1785 O O . LYS A 1 211 ? 48.670 -59.222 25.150 1.00 29.12 211 LYS A O 1
ATOM 1790 N N . SER A 1 212 ? 46.932 -58.289 24.074 1.00 26.34 212 SER A N 1
ATOM 1791 C CA . SER A 1 212 ? 46.404 -59.367 23.192 1.00 26.34 212 SER A CA 1
ATOM 1792 C C . SER A 1 212 ? 44.952 -59.040 22.770 1.00 26.34 212 SER A C 1
ATOM 1794 O O . SER A 1 212 ? 44.096 -58.849 23.618 1.00 26.34 212 SER A O 1
ATOM 1796 N N . SER A 1 213 ? 44.693 -58.698 21.505 1.00 27.08 213 SER A N 1
ATOM 1797 C CA . SER A 1 213 ? 44.138 -59.556 20.432 1.00 27.08 213 SER A CA 1
ATOM 1798 C C . SER A 1 213 ? 42.631 -59.875 20.492 1.00 27.08 213 SER A C 1
ATOM 1800 O O . SER A 1 213 ? 42.196 -60.734 21.245 1.00 27.08 213 SER A O 1
ATOM 1802 N N . LYS A 1 214 ? 41.937 -59.309 19.494 1.00 28.16 214 LYS A N 1
ATOM 1803 C CA . LYS A 1 214 ? 40.964 -59.941 18.580 1.00 28.16 214 LYS A CA 1
ATOM 1804 C C . LYS A 1 214 ? 39.543 -60.276 19.051 1.00 28.16 214 LYS A C 1
ATOM 1806 O O . LYS A 1 214 ? 39.263 -61.307 19.648 1.00 28.16 214 LYS A O 1
ATOM 1811 N N . GLU A 1 215 ? 38.646 -59.447 18.519 1.00 29.33 215 GLU A N 1
ATOM 1812 C CA . GLU A 1 215 ? 37.383 -59.818 17.877 1.00 29.33 215 GLU A CA 1
ATOM 1813 C C . GLU A 1 215 ? 37.460 -61.118 17.053 1.00 29.33 215 GLU A C 1
ATOM 1815 O O . GLU A 1 215 ? 38.348 -61.271 16.212 1.00 29.33 215 GLU A O 1
ATOM 1820 N N . GLN A 1 216 ? 36.458 -61.989 17.218 1.00 29.91 216 GLN A N 1
ATOM 1821 C CA . GLN A 1 216 ? 35.797 -62.722 16.128 1.00 29.91 216 GLN A CA 1
ATOM 1822 C C . GLN A 1 216 ? 34.597 -63.521 16.662 1.00 29.91 216 GLN A C 1
ATOM 1824 O O . GLN A 1 216 ? 34.759 -64.351 17.551 1.00 29.91 216 GLN A O 1
ATOM 1829 N N . SER A 1 217 ? 33.408 -63.321 16.081 1.00 27.31 217 SER A N 1
ATOM 1830 C CA . SER A 1 217 ? 32.604 -64.408 15.477 1.00 27.31 217 SER A CA 1
ATOM 1831 C C . SER A 1 217 ? 31.261 -63.903 14.911 1.00 27.31 217 SER A C 1
ATOM 1833 O O . SER A 1 217 ? 30.274 -63.723 15.614 1.00 27.31 217 SER A O 1
ATOM 1835 N N . ARG A 1 218 ? 31.242 -63.704 13.586 1.00 27.34 218 ARG A N 1
ATOM 1836 C CA . ARG A 1 218 ? 30.181 -64.221 12.692 1.00 27.34 218 ARG A CA 1
ATOM 1837 C C . ARG A 1 218 ? 30.429 -65.748 12.568 1.00 27.34 218 ARG A C 1
ATOM 1839 O O . ARG A 1 218 ? 31.550 -66.161 12.845 1.00 27.34 218 ARG A O 1
ATOM 1846 N N . GLU A 1 219 ? 29.566 -66.678 12.173 1.00 30.80 219 GLU A N 1
ATOM 1847 C CA . GLU A 1 219 ? 28.327 -66.728 11.387 1.00 30.80 219 GLU A CA 1
ATOM 1848 C C . GLU A 1 219 ? 27.873 -68.214 11.363 1.00 30.80 219 GLU A C 1
ATOM 1850 O O . GLU A 1 219 ? 28.708 -69.091 11.596 1.00 30.80 219 GLU A O 1
ATOM 1855 N N . ASN A 1 220 ? 26.592 -68.480 11.059 1.00 27.19 220 ASN A N 1
ATOM 1856 C CA . ASN A 1 220 ? 26.052 -69.522 10.140 1.00 27.19 220 ASN A CA 1
ATOM 1857 C C . ASN A 1 220 ? 24.572 -69.805 10.509 1.00 27.19 220 ASN A C 1
ATOM 1859 O O . ASN A 1 220 ? 24.301 -70.174 11.647 1.00 27.19 220 ASN A O 1
ATOM 1863 N N . GLN A 1 221 ? 23.552 -69.431 9.709 1.00 33.47 221 GLN A N 1
ATOM 1864 C CA . GLN A 1 221 ? 23.045 -70.025 8.438 1.00 33.47 221 GLN A CA 1
ATOM 1865 C C . GLN A 1 221 ? 22.569 -71.491 8.610 1.00 33.47 221 GLN A C 1
ATOM 1867 O O . GLN A 1 221 ? 23.285 -72.268 9.226 1.00 33.47 221 GLN A O 1
ATOM 1872 N N . THR A 1 222 ? 21.376 -71.949 8.175 1.00 29.12 222 THR A N 1
ATOM 1873 C CA . THR A 1 222 ? 20.648 -71.773 6.883 1.00 29.12 222 THR A CA 1
ATOM 1874 C C . THR A 1 222 ? 19.174 -72.275 6.913 1.00 29.12 222 THR A C 1
ATOM 1876 O O . THR A 1 222 ? 18.872 -73.163 7.704 1.00 29.12 222 THR A O 1
ATOM 1879 N N . GLY A 1 223 ? 18.354 -71.823 5.933 1.00 26.94 223 GLY A N 1
ATOM 1880 C CA . GLY A 1 223 ? 17.199 -72.520 5.286 1.00 26.94 223 GLY A CA 1
ATOM 1881 C C . GLY A 1 223 ? 15.802 -72.090 5.782 1.00 26.94 223 GLY A C 1
ATOM 1882 O O . GLY A 1 223 ? 15.613 -72.024 6.986 1.00 26.94 223 GLY A O 1
ATOM 1883 N N . GLU A 1 224 ? 14.774 -71.751 4.985 1.00 28.31 224 GLU A N 1
ATOM 1884 C CA . GLU A 1 224 ? 14.394 -72.138 3.609 1.00 28.31 224 GLU A CA 1
ATOM 1885 C C . GLU A 1 224 ? 13.597 -71.042 2.840 1.00 28.31 224 GLU A C 1
ATOM 1887 O O . GLU A 1 224 ? 13.302 -69.963 3.353 1.00 28.31 224 GLU A O 1
ATOM 1892 N N . GLU A 1 225 ? 13.320 -71.342 1.565 1.00 29.83 225 GLU A N 1
ATOM 1893 C CA . GLU A 1 225 ? 13.022 -70.484 0.412 1.00 29.83 225 GLU A CA 1
ATOM 1894 C C . GLU A 1 225 ? 11.530 -70.161 0.122 1.00 29.83 225 GLU A C 1
ATOM 1896 O O . GLU A 1 225 ? 10.604 -70.533 0.832 1.00 29.83 225 GLU A O 1
ATOM 1901 N N . LYS A 1 226 ? 11.356 -69.406 -0.975 1.00 30.89 226 LYS A N 1
ATOM 1902 C CA . LYS A 1 226 ? 10.184 -68.729 -1.558 1.00 30.89 226 LYS A CA 1
ATOM 1903 C C . LYS A 1 226 ? 9.272 -69.632 -2.409 1.00 30.89 226 LYS A C 1
ATOM 1905 O O . LYS A 1 226 ? 9.787 -70.504 -3.092 1.00 30.89 226 LYS A O 1
ATOM 1910 N N . GLN A 1 227 ? 7.997 -69.238 -2.547 1.00 30.03 227 GLN A N 1
ATOM 1911 C CA . GLN A 1 227 ? 7.152 -69.126 -3.773 1.00 30.03 227 GLN A CA 1
ATOM 1912 C C . GLN A 1 227 ? 5.719 -68.744 -3.300 1.00 30.03 227 GLN A C 1
ATOM 1914 O O . GLN A 1 227 ? 5.373 -69.046 -2.168 1.00 30.03 227 GLN A O 1
ATOM 1919 N N . ASP A 1 228 ? 4.840 -68.009 -3.990 1.00 30.97 228 ASP A N 1
ATOM 1920 C CA . ASP A 1 228 ? 4.588 -67.937 -5.426 1.00 30.97 228 ASP A CA 1
ATOM 1921 C C . ASP A 1 228 ? 3.736 -66.698 -5.812 1.00 30.97 228 ASP A C 1
ATOM 1923 O O . ASP A 1 228 ? 3.120 -66.052 -4.961 1.00 30.97 228 ASP A O 1
ATOM 1927 N N . ARG A 1 229 ? 3.707 -66.380 -7.112 1.00 28.58 229 ARG A N 1
ATOM 1928 C CA . ARG A 1 229 ? 2.873 -65.346 -7.760 1.00 28.58 229 ARG A CA 1
ATOM 1929 C C . ARG A 1 229 ? 1.567 -65.946 -8.323 1.00 28.58 229 ARG A C 1
ATOM 1931 O O . ARG A 1 229 ? 1.532 -67.112 -8.689 1.00 28.58 229 ARG A O 1
ATOM 1938 N N . ASP A 1 230 ? 0.619 -65.039 -8.594 1.00 29.80 230 ASP A N 1
ATOM 1939 C CA . ASP A 1 230 ? -0.231 -64.961 -9.806 1.00 29.80 230 ASP A CA 1
ATOM 1940 C C . ASP A 1 230 ? -1.705 -65.452 -9.800 1.00 29.80 230 ASP A C 1
ATOM 1942 O O . ASP A 1 230 ? -2.024 -66.545 -9.343 1.00 29.80 230 ASP A O 1
ATOM 1946 N N . LYS A 1 231 ? -2.531 -64.634 -10.497 1.00 30.64 231 LYS A N 1
ATOM 1947 C CA . LYS A 1 231 ? -3.817 -64.889 -11.216 1.00 30.64 231 LYS A CA 1
ATOM 1948 C C . LYS A 1 231 ? -5.154 -64.672 -10.478 1.00 30.64 231 LYS A C 1
ATOM 1950 O O . LYS A 1 231 ? -5.435 -65.288 -9.463 1.00 30.64 231 LYS A O 1
ATOM 1955 N N . GLN A 1 232 ? -5.900 -63.629 -10.883 1.00 28.59 232 GLN A N 1
ATOM 1956 C CA . GLN A 1 232 ? -7.001 -63.569 -11.889 1.00 28.59 232 GLN A CA 1
ATOM 1957 C C . GLN A 1 232 ? -8.360 -63.983 -11.290 1.00 28.59 232 GLN A C 1
ATOM 1959 O O . GLN A 1 232 ? -8.509 -65.089 -10.798 1.00 28.59 232 GLN A O 1
ATOM 1964 N N . GLU A 1 233 ? -9.314 -63.062 -11.126 1.00 31.56 233 GLU A N 1
ATOM 1965 C CA . GLU A 1 233 ? -10.265 -62.560 -12.142 1.00 31.56 233 GLU A CA 1
ATOM 1966 C C . GLU A 1 233 ? -11.328 -63.605 -12.536 1.00 31.56 233 GLU A C 1
ATOM 1968 O O . GLU A 1 233 ? -11.020 -64.575 -13.221 1.00 31.56 233 GLU A O 1
ATOM 1973 N N . THR A 1 234 ? -12.575 -63.401 -12.084 1.00 29.05 234 THR A N 1
ATOM 1974 C CA . THR A 1 234 ? -13.899 -63.797 -12.646 1.00 29.05 234 THR A CA 1
ATOM 1975 C C . THR A 1 234 ? -14.934 -63.585 -11.523 1.00 29.05 234 THR A C 1
ATOM 1977 O O . THR A 1 234 ? -14.622 -63.833 -10.369 1.00 29.05 234 THR A O 1
ATOM 1980 N N . GLU A 1 235 ? -16.120 -62.995 -11.698 1.00 35.00 235 GLU A N 1
ATOM 1981 C CA . GLU A 1 235 ? -17.181 -63.166 -12.704 1.00 35.00 235 GLU A CA 1
ATOM 1982 C C . GLU A 1 235 ? -17.865 -61.800 -12.990 1.00 35.00 235 GLU A C 1
ATOM 1984 O O . GLU A 1 235 ? -18.032 -60.985 -12.088 1.00 35.00 235 GLU A O 1
ATOM 1989 N N . LYS A 1 236 ? -18.089 -61.386 -14.253 1.00 33.72 236 LYS A N 1
ATOM 1990 C CA . LYS A 1 236 ? -19.300 -61.626 -15.091 1.00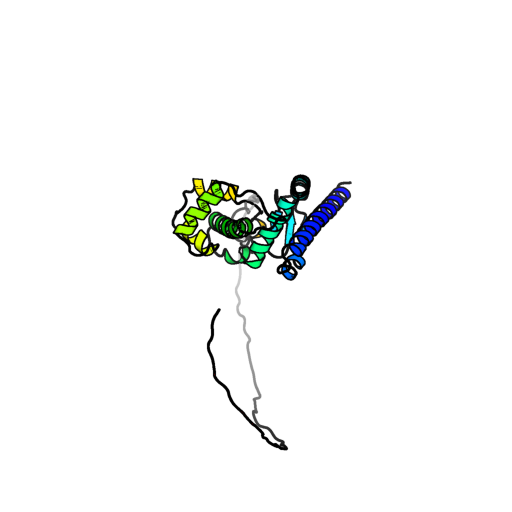 33.72 236 LYS A CA 1
ATOM 1991 C C . LYS A 1 236 ? -20.618 -61.385 -14.325 1.00 33.72 236 LYS A C 1
ATOM 1993 O O . LYS A 1 236 ? -20.840 -62.009 -13.307 1.00 33.72 236 LYS A O 1
ATOM 1998 N N . GLY A 1 237 ? -21.593 -60.589 -14.760 1.00 26.58 237 GLY A N 1
ATOM 1999 C CA . GLY A 1 237 ? -21.866 -59.914 -16.028 1.00 26.58 237 GLY A CA 1
ATOM 2000 C C . GLY A 1 237 ? -23.391 -59.826 -16.238 1.00 26.58 237 GLY A C 1
ATOM 2001 O O . GLY A 1 237 ? -24.083 -60.801 -15.973 1.00 26.58 237 GLY A O 1
ATOM 2002 N N . ASN A 1 238 ? -23.895 -58.669 -16.689 1.00 33.25 238 ASN A N 1
ATOM 2003 C CA . ASN A 1 238 ? -25.022 -58.448 -17.631 1.00 33.25 238 ASN A CA 1
ATOM 2004 C C . ASN A 1 238 ? -25.294 -56.925 -17.696 1.00 33.25 238 ASN A C 1
ATOM 2006 O O . ASN A 1 238 ? -25.435 -56.304 -16.649 1.00 33.25 238 ASN A O 1
ATOM 2010 N N . LYS A 1 239 ? -25.126 -56.224 -18.838 1.00 35.25 239 LYS A N 1
ATOM 2011 C CA . LYS A 1 239 ? -25.996 -56.150 -20.052 1.00 35.25 239 LYS A CA 1
ATOM 2012 C C . LYS A 1 239 ? -27.417 -55.682 -19.703 1.00 35.25 239 LYS A C 1
ATOM 2014 O O . LYS A 1 239 ? -27.984 -56.214 -18.764 1.00 35.25 239 LYS A O 1
ATOM 2019 N N . ASP A 1 240 ? -28.069 -54.717 -20.353 1.00 35.94 240 ASP A N 1
ATOM 2020 C CA . ASP A 1 240 ? -28.012 -54.092 -21.691 1.00 35.94 240 ASP A CA 1
ATOM 2021 C C . ASP A 1 240 ? -28.524 -52.632 -21.549 1.00 35.94 240 ASP A C 1
ATOM 2023 O O . ASP A 1 240 ? -29.273 -52.340 -20.623 1.00 35.94 240 ASP A O 1
ATOM 2027 N N . LYS A 1 241 ? -28.048 -51.605 -22.270 1.00 34.00 241 LYS A N 1
ATOM 2028 C CA . LYS A 1 241 ? -28.274 -51.229 -23.686 1.00 34.00 241 LYS A CA 1
ATOM 2029 C C . LYS A 1 241 ? -29.743 -51.093 -24.142 1.00 34.00 241 LYS A C 1
ATOM 2031 O O . LYS A 1 241 ? -30.464 -52.068 -24.288 1.00 34.00 241 LYS A O 1
ATOM 2036 N N . GLY A 1 242 ? -30.085 -49.858 -24.516 1.00 30.00 242 GLY A N 1
ATOM 2037 C CA . GLY A 1 242 ? -31.245 -49.421 -25.306 1.00 30.00 242 GLY A CA 1
ATOM 2038 C C . GLY A 1 242 ? -31.269 -47.881 -25.291 1.00 30.00 242 GLY A C 1
ATOM 2039 O O . GLY A 1 242 ? -31.679 -47.325 -24.283 1.00 30.00 242 GLY A O 1
ATOM 2040 N N . ASN A 1 243 ? -30.561 -47.150 -26.171 1.00 31.80 243 ASN A N 1
ATOM 204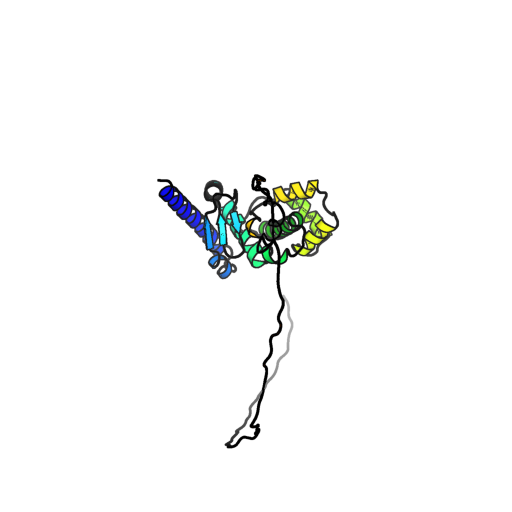1 C CA . ASN A 1 243 ? -30.928 -46.792 -27.562 1.00 31.80 243 ASN A CA 1
ATOM 2042 C C . ASN A 1 243 ? -32.323 -46.124 -27.624 1.00 31.80 243 ASN A C 1
ATOM 2044 O O . ASN A 1 243 ? -33.252 -46.667 -27.046 1.00 31.80 243 ASN A O 1
ATOM 2048 N N . ASN A 1 244 ? -32.638 -45.064 -28.362 1.00 32.28 244 ASN A N 1
ATOM 2049 C CA . ASN A 1 244 ? -31.980 -43.991 -29.116 1.00 32.28 244 ASN A CA 1
ATOM 2050 C C . ASN A 1 244 ? -33.154 -43.187 -29.732 1.00 32.28 244 ASN A C 1
ATOM 2052 O O . ASN A 1 244 ? -34.217 -43.779 -29.914 1.00 32.28 244 ASN A O 1
ATOM 2056 N N . GLN A 1 245 ? -32.898 -41.949 -30.182 1.00 36.66 245 GLN A N 1
ATOM 2057 C CA . GLN A 1 245 ? -33.606 -41.273 -31.300 1.00 36.66 245 GLN A CA 1
ATOM 2058 C C . GLN A 1 245 ? -35.077 -40.842 -31.057 1.00 36.66 245 GLN A C 1
ATOM 2060 O O . GLN A 1 245 ? -35.797 -41.458 -30.290 1.00 36.66 245 GLN A O 1
ATOM 2065 N N . GLU A 1 246 ? -35.658 -39.804 -31.667 1.00 36.31 246 GLU A N 1
ATOM 2066 C CA . GLU A 1 246 ? -35.291 -38.779 -32.662 1.00 36.31 246 GLU A CA 1
ATOM 2067 C C . GLU A 1 246 ? -36.497 -37.820 -32.810 1.00 36.31 246 GLU A C 1
ATOM 2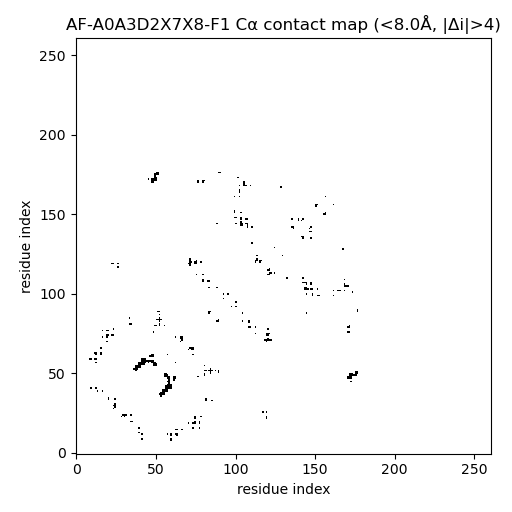069 O O . GLU A 1 246 ? -37.594 -38.141 -32.353 1.00 36.31 246 GLU A O 1
ATOM 2074 N N . GLY A 1 247 ? -36.316 -36.709 -33.540 1.00 30.86 247 GLY A N 1
ATOM 2075 C CA . GLY A 1 247 ? -37.404 -35.916 -34.149 1.00 30.86 247 GLY A CA 1
ATOM 2076 C C . GLY A 1 247 ? -37.418 -34.466 -33.656 1.00 30.86 247 GLY A C 1
ATOM 2077 O O . GLY A 1 247 ? -37.939 -34.215 -32.579 1.00 30.86 247 GLY A O 1
ATOM 2078 N N . ASN A 1 248 ? -36.759 -33.469 -34.260 1.00 33.88 248 ASN A N 1
ATOM 2079 C CA . ASN A 1 248 ? -36.691 -32.998 -35.657 1.00 33.88 248 ASN A CA 1
ATOM 2080 C C . ASN A 1 248 ? -37.990 -32.352 -36.190 1.00 33.88 248 ASN A C 1
ATOM 2082 O O . ASN A 1 248 ? -38.988 -33.045 -36.367 1.00 33.88 248 ASN A O 1
ATOM 2086 N N . ASN A 1 249 ? -37.927 -31.032 -36.443 1.00 34.03 249 ASN A N 1
ATOM 2087 C CA . ASN A 1 249 ? -38.397 -30.265 -37.625 1.00 34.03 249 ASN A CA 1
ATOM 2088 C C . ASN A 1 249 ? -38.610 -28.785 -37.235 1.00 34.03 249 ASN A C 1
ATOM 2090 O O . ASN A 1 249 ? -39.318 -28.495 -36.278 1.00 34.03 249 ASN A O 1
ATOM 2094 N N . GLU A 1 250 ? -37.845 -27.825 -37.769 1.00 38.94 250 GLU A N 1
ATOM 2095 C CA . GLU A 1 250 ? -37.906 -27.206 -39.117 1.00 38.94 250 GLU A CA 1
ATOM 2096 C C . GLU A 1 250 ? -39.144 -26.330 -39.373 1.00 38.94 250 GLU A C 1
ATOM 2098 O O . GLU A 1 250 ? -40.248 -26.853 -39.474 1.00 38.94 250 GLU A O 1
ATOM 2103 N N . THR A 1 251 ? -38.944 -25.012 -39.565 1.00 35.06 251 THR A N 1
ATOM 2104 C CA . THR A 1 251 ? -39.167 -24.215 -40.815 1.00 35.06 251 THR A CA 1
ATOM 2105 C C . THR A 1 251 ? -38.932 -22.705 -40.528 1.00 35.06 251 THR A C 1
ATOM 2107 O O . THR A 1 251 ? -39.303 -22.240 -39.456 1.00 35.06 251 THR A O 1
ATOM 2110 N N . ARG A 1 252 ? -38.057 -21.983 -41.270 1.00 38.34 252 ARG A N 1
ATOM 2111 C CA . ARG A 1 252 ? -38.289 -21.131 -42.485 1.00 38.34 252 ARG A CA 1
ATOM 2112 C C . ARG A 1 252 ? -39.370 -20.055 -42.299 1.00 38.34 252 ARG A C 1
ATOM 2114 O O . ARG A 1 252 ? -40.392 -20.363 -41.717 1.00 38.34 252 ARG A O 1
ATOM 2121 N N . GLU A 1 253 ? -39.336 -18.834 -42.828 1.00 39.81 253 GLU A N 1
ATOM 2122 C CA . GLU A 1 253 ? -38.490 -17.944 -43.653 1.00 39.81 253 GLU A CA 1
ATOM 2123 C C . GLU A 1 253 ? -39.283 -16.606 -43.619 1.00 39.81 253 GLU A C 1
ATOM 2125 O O . GLU A 1 253 ? -40.507 -16.690 -43.611 1.00 39.81 253 GLU A O 1
ATOM 2130 N N . ASP A 1 254 ? -38.672 -15.411 -43.622 1.00 36.12 254 ASP A N 1
ATOM 2131 C CA . ASP A 1 254 ? -39.018 -14.388 -44.635 1.00 36.12 254 ASP A CA 1
ATOM 2132 C C . ASP A 1 254 ? -38.102 -13.150 -44.628 1.00 36.12 254 ASP A C 1
ATOM 2134 O O . ASP A 1 254 ? -37.520 -12.762 -43.614 1.00 36.12 254 ASP A O 1
ATOM 2138 N N . LYS A 1 255 ? -37.990 -12.551 -45.816 1.00 45.72 255 LYS A N 1
ATOM 2139 C CA . LYS A 1 255 ? -37.281 -11.315 -46.178 1.00 45.72 255 LYS A CA 1
ATOM 2140 C C . LYS A 1 255 ? -38.257 -10.124 -46.279 1.00 45.72 255 LYS A C 1
ATOM 2142 O O . LYS A 1 255 ? -39.463 -10.312 -46.342 1.00 45.72 255 LYS A O 1
ATOM 2147 N N . THR A 1 256 ? -37.673 -8.938 -46.517 1.00 40.09 256 THR A N 1
ATOM 2148 C CA . THR A 1 256 ? -38.248 -7.646 -46.994 1.00 40.09 256 THR A CA 1
ATOM 2149 C C . THR A 1 256 ? -38.753 -6.712 -45.880 1.00 40.09 256 THR A C 1
ATOM 2151 O O . THR A 1 256 ? -39.291 -7.187 -44.894 1.00 40.09 256 THR A O 1
ATOM 2154 N N . GLY A 1 257 ? -38.564 -5.387 -45.900 1.00 36.50 257 GLY A N 1
ATOM 2155 C CA . GLY A 1 257 ? -38.067 -4.454 -46.915 1.00 36.50 257 GLY A CA 1
ATOM 2156 C C . GLY A 1 257 ? -37.823 -3.048 -46.319 1.00 36.50 257 GLY A C 1
ATOM 2157 O O . GLY A 1 257 ? -37.940 -2.846 -45.113 1.00 36.50 257 GLY A O 1
ATOM 2158 N N . GLU A 1 258 ? -37.425 -2.125 -47.194 1.00 50.16 258 GLU A N 1
ATOM 2159 C CA . GLU A 1 258 ? -37.151 -0.689 -47.006 1.00 50.16 258 GLU A CA 1
ATOM 2160 C C . GLU A 1 258 ? -38.344 0.128 -46.456 1.00 50.16 258 GLU A C 1
ATOM 2162 O O . GLU A 1 258 ? -39.487 -0.235 -46.705 1.00 50.16 258 GLU A O 1
ATOM 2167 N N . GLU A 1 259 ? -38.086 1.257 -45.773 1.00 48.88 259 GLU A N 1
ATOM 2168 C CA . GLU A 1 259 ? -38.435 2.631 -46.220 1.00 48.88 259 GLU A CA 1
ATOM 2169 C C . GLU A 1 259 ? -38.332 3.691 -45.095 1.00 48.88 259 GLU A C 1
ATOM 2171 O O . GLU A 1 259 ? -38.818 3.509 -43.984 1.00 48.88 259 GLU A O 1
ATOM 2176 N N . ASN A 1 260 ? -37.679 4.807 -45.450 1.00 51.03 260 ASN A N 1
ATOM 2177 C CA . ASN A 1 260 ? -37.914 6.217 -45.091 1.00 51.03 260 ASN A CA 1
ATOM 2178 C C . ASN A 1 260 ? -38.600 6.581 -43.756 1.00 51.03 260 ASN A C 1
ATOM 2180 O O . ASN A 1 260 ? -39.798 6.369 -43.592 1.00 51.03 260 ASN A O 1
ATOM 2184 N N . SER A 1 261 ? -37.906 7.368 -42.920 1.00 55.75 261 SER A N 1
ATOM 2185 C CA . SER A 1 261 ? -38.162 8.818 -42.784 1.00 55.75 261 SER A CA 1
ATOM 2186 C C . SER A 1 261 ? -37.113 9.522 -41.923 1.00 55.75 261 SER A C 1
ATOM 2188 O O . SER A 1 261 ? -36.470 8.850 -41.089 1.00 55.75 261 SER A O 1
#

InterPro domains:
  IPR025154 Putative metallopeptidase domain [PF13203] (51-251)

Solvent-accessible surface area (backbone atoms only — not comparable to full-atom values): 16896 Å² total; per-residue (Å²): 108,70,69,58,53,52,50,51,42,43,55,52,36,52,51,50,52,49,49,32,45,51,51,47,34,74,76,39,63,92,42,46,66,72,62,69,65,56,43,80,42,82,32,85,87,48,80,43,38,27,42,64,65,49,37,39,36,29,13,46,65,46,51,51,56,37,40,74,72,41,53,38,58,47,25,33,40,49,50,47,48,48,46,40,34,75,71,37,52,62,75,67,48,78,91,54,61,63,68,56,45,52,40,19,41,35,50,30,47,49,51,53,52,71,69,41,96,40,81,59,47,54,71,86,80,50,72,69,56,53,52,49,53,58,56,46,59,77,80,37,98,61,75,40,36,67,58,46,28,53,42,55,72,72,54,74,52,53,72,70,51,48,58,54,46,45,61,75,49,63,65,60,40,68,81,53,41,68,74,77,76,60,86,78,82,77,78,87,74,90,86,88,87,77,87,80,88,82,83,91,84,89,80,88,81,87,88,90,88,81,92,83,87,80,90,84,81,85,89,82,88,88,90,86,89,90,86,85,85,90,84,83,93,86,79,90,88,79,90,81,93,79,87,78,90,84,84,91,83,91,83,91,85,88,84,88,81,90,82,89,134

Foldseek 3Di:
DVVVVVVVLQVQLVVLLVVLLVLCCVQPVVCVVLSVQEAEDEDCPDPAWADQLRYIYGHSVHSVVVVVVPSLLSNQLSQLRSVCSVLVLLVPCPPPDPLLLVLLSLLQSVVVLCPDPTPSNHDDDDPLNVVVVVVVVVQDVHRDSVSSSVCVVVCVDPPVVSVVSSVVSPSHDSPSSPPPPDPVPPDPDDDDPDDDDDDDDDDDDDDDDDDDDDDDDDDDDDDDDDDDDDDDDDDDDDDDDDDDDDDDDDDDDDDDDDDDD

pLDDT: mean 75.53, std 28.58, range [26.34, 98.75]